Protein AF-A0A7S0INY7-F1 (afdb_monomer_lite)

Radius of gyration: 27.15 Å; chains: 1; bounding box: 63×46×80 Å

InterPro domains:
  IPR000772 Ricin B, lectin domain [PF00652] (99-201)
  IPR013780 Glycosyl hydrolase, all-beta [G3DSA:2.60.40.1180] (212-292)
  IPR035992 Ricin B-like lectins [SSF50370] (96-199)
  IPR041233 Alpha galactosidase, C-terminal domain [PF17801] (211-282)

Structure (mmCIF, N/CA/C/O backbone):
data_AF-A0A7S0INY7-F1
#
_entry.id   AF-A0A7S0INY7-F1
#
loop_
_atom_site.group_PDB
_atom_site.id
_atom_site.type_symbol
_atom_site.label_atom_id
_atom_site.label_alt_id
_atom_site.label_comp_id
_atom_site.label_asym_id
_atom_site.label_entity_id
_atom_site.label_seq_id
_atom_site.pdbx_PDB_ins_code
_atom_site.Cartn_x
_atom_site.Cartn_y
_atom_site.Cartn_z
_atom_site.occupancy
_atom_site.B_iso_or_equiv
_atom_site.auth_seq_id
_atom_site.auth_comp_id
_atom_site.auth_asym_id
_atom_site.auth_atom_id
_atom_site.pdbx_PDB_model_num
ATOM 1 N N . THR A 1 1 ? -13.142 7.109 4.925 1.00 82.94 1 THR A N 1
ATOM 2 C CA . THR A 1 1 ? -13.730 8.255 5.660 1.00 82.94 1 THR A CA 1
ATOM 3 C C . THR A 1 1 ? -14.095 7.923 7.099 1.00 82.94 1 THR A C 1
ATOM 5 O O . THR A 1 1 ? -13.575 8.592 7.980 1.00 82.94 1 THR A O 1
ATOM 8 N N . ARG A 1 2 ? -14.903 6.881 7.374 1.00 93.88 2 ARG A N 1
ATOM 9 C CA . ARG A 1 2 ? -15.289 6.490 8.751 1.00 93.88 2 ARG A CA 1
ATOM 10 C C . ARG A 1 2 ? -14.108 6.224 9.683 1.00 93.88 2 ARG A C 1
ATOM 12 O O . ARG A 1 2 ? -14.061 6.813 10.754 1.00 93.88 2 ARG A O 1
ATOM 19 N N . ALA A 1 3 ? -13.133 5.423 9.245 1.00 93.06 3 ALA A N 1
ATOM 20 C CA . ALA A 1 3 ? -11.914 5.165 10.017 1.00 93.06 3 ALA A CA 1
ATOM 21 C C . ALA A 1 3 ? -11.202 6.466 10.427 1.00 93.06 3 ALA A C 1
ATOM 23 O O . ALA A 1 3 ? -10.893 6.656 11.594 1.00 93.06 3 ALA A O 1
ATOM 24 N N . HIS A 1 4 ? -11.040 7.404 9.488 1.00 92.69 4 HIS A N 1
ATOM 25 C CA . HIS A 1 4 ? -10.389 8.687 9.749 1.00 92.69 4 HIS A CA 1
ATOM 26 C C . HIS A 1 4 ? -11.162 9.543 10.765 1.00 92.69 4 HIS A C 1
ATOM 28 O O . HIS A 1 4 ? -10.568 10.069 11.702 1.00 92.69 4 HIS A O 1
ATOM 34 N N . PHE A 1 5 ? -12.489 9.652 10.622 1.00 94.94 5 PHE A N 1
ATOM 35 C CA . PHE A 1 5 ? -13.306 10.396 11.584 1.00 94.94 5 PHE A CA 1
ATOM 36 C C . PHE A 1 5 ? -13.309 9.740 12.972 1.00 94.94 5 PHE A C 1
ATOM 38 O O . PHE A 1 5 ? -13.195 10.441 13.973 1.00 94.94 5 PHE A O 1
ATOM 45 N N . ALA A 1 6 ? -13.360 8.406 13.048 1.00 96.12 6 ALA A N 1
ATOM 46 C CA . ALA A 1 6 ? -13.212 7.692 14.313 1.00 96.12 6 ALA A CA 1
ATOM 47 C C . ALA A 1 6 ? -11.852 7.948 14.968 1.00 96.12 6 ALA A C 1
ATOM 49 O O . ALA A 1 6 ? -11.804 8.141 16.181 1.00 96.12 6 ALA A O 1
ATOM 50 N N . SER A 1 7 ? -10.766 8.012 14.187 1.00 94.69 7 SER A N 1
ATOM 51 C CA . SER A 1 7 ? -9.447 8.376 14.711 1.00 94.69 7 SER A CA 1
ATOM 52 C C . SER A 1 7 ? -9.487 9.747 15.377 1.00 94.69 7 SER A C 1
ATOM 54 O O . SER A 1 7 ? -9.037 9.878 16.508 1.00 94.69 7 SER A O 1
ATOM 56 N N . PHE A 1 8 ? -10.100 10.753 14.748 1.00 94.19 8 PHE A N 1
ATOM 57 C CA . PHE A 1 8 ? -10.284 12.056 15.391 1.00 94.19 8 PHE A CA 1
ATOM 58 C C . PHE A 1 8 ? -11.165 11.975 16.642 1.00 94.19 8 PHE A C 1
ATOM 60 O O . PHE A 1 8 ? -10.832 12.571 17.663 1.00 94.19 8 PHE A O 1
ATOM 67 N N . ALA A 1 9 ? -12.267 11.224 16.597 1.00 95.69 9 ALA A N 1
ATOM 68 C CA . ALA A 1 9 ? -13.158 11.075 17.745 1.00 95.69 9 ALA A CA 1
ATOM 69 C C . ALA A 1 9 ? -12.455 10.429 18.951 1.00 95.69 9 ALA A C 1
ATOM 71 O O . ALA A 1 9 ? -12.724 10.812 20.093 1.00 95.69 9 ALA A O 1
ATOM 72 N N . ILE A 1 10 ? -11.551 9.473 18.704 1.00 95.62 10 ILE A N 1
ATOM 73 C CA . ILE A 1 10 ? -10.852 8.748 19.765 1.00 95.62 10 ILE A CA 1
ATOM 74 C C . ILE A 1 10 ? -9.603 9.458 20.278 1.00 95.62 10 ILE A C 1
ATOM 76 O O . ILE A 1 10 ? -9.306 9.258 21.445 1.00 95.62 10 ILE A O 1
ATOM 80 N N . VAL A 1 11 ? -8.888 10.246 19.461 1.00 93.44 11 VAL A N 1
ATOM 81 C CA . VAL A 1 11 ? -7.621 10.908 19.863 1.00 93.44 11 VAL A CA 1
ATOM 82 C C . VAL A 1 11 ? -7.768 12.394 20.187 1.00 93.44 11 VAL A C 1
ATOM 84 O O . VAL A 1 11 ? -6.804 13.044 20.590 1.00 93.44 11 VAL A O 1
ATOM 87 N N . SER A 1 12 ? -8.935 12.987 19.939 1.00 84.12 12 SER A N 1
ATOM 88 C CA . SER A 1 12 ? -9.171 14.418 20.137 1.00 84.12 12 SER A CA 1
ATOM 89 C C . SER A 1 12 ? -10.435 14.648 20.951 1.00 84.12 12 SER A C 1
ATOM 91 O O . SER A 1 12 ? -11.458 14.003 20.727 1.00 84.12 12 SER A O 1
ATOM 93 N N . SER A 1 13 ? -10.365 15.600 21.881 1.00 77.56 13 SER A N 1
ATOM 94 C CA . SER A 1 13 ? -11.514 16.088 22.642 1.00 77.56 13 SER A CA 1
ATOM 95 C C . SER A 1 13 ? -11.344 17.542 23.050 1.00 77.56 13 SER A C 1
ATOM 97 O O . SER A 1 13 ? -10.364 17.836 23.737 1.00 77.56 13 SER A O 1
ATOM 99 N N . PRO A 1 14 ? -12.313 18.421 22.733 1.00 84.25 14 PRO A N 1
ATOM 100 C CA . PRO A 1 14 ? -13.446 18.241 21.806 1.00 84.25 14 PRO A CA 1
ATOM 101 C C . PRO A 1 14 ? -13.062 18.529 20.339 1.00 84.25 14 PRO A C 1
ATOM 103 O O . PRO A 1 14 ? -12.190 19.356 20.077 1.00 84.25 14 PRO A O 1
ATOM 106 N N . LEU A 1 15 ? -13.728 17.891 19.364 1.00 84.00 15 LEU A N 1
ATOM 107 C CA . LEU A 1 15 ? -13.707 18.373 17.973 1.00 84.00 15 LEU A CA 1
ATOM 108 C C . LEU A 1 15 ? -14.704 19.520 17.827 1.00 84.00 15 LEU A C 1
ATOM 110 O O . LEU A 1 15 ? -15.840 19.436 18.296 1.00 84.00 15 LEU A O 1
ATOM 114 N N . VAL A 1 16 ? -14.281 20.566 17.123 1.00 83.94 16 VAL A N 1
ATOM 115 C CA . VAL A 1 16 ? -15.130 21.692 16.736 1.00 83.94 16 VAL A CA 1
ATOM 116 C C . VAL A 1 16 ? -15.195 21.714 15.217 1.00 83.94 16 VAL A C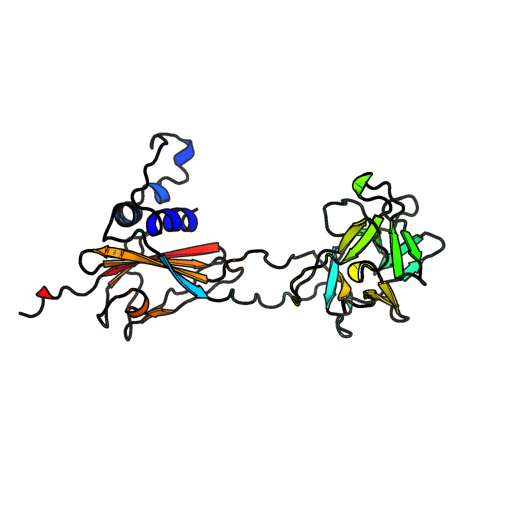 1
ATOM 118 O O . VAL A 1 16 ? -14.169 21.837 14.549 1.00 83.94 16 VAL A O 1
ATOM 121 N N . LEU A 1 17 ? -16.398 21.569 14.664 1.00 82.56 17 LEU A N 1
ATOM 122 C CA . LEU A 1 17 ? -16.609 21.687 13.227 1.00 82.56 17 LEU A CA 1
ATOM 123 C C . LEU A 1 17 ? -16.610 23.175 12.853 1.00 82.56 17 LEU A C 1
ATOM 125 O O . LEU A 1 17 ? -17.452 23.932 13.327 1.00 82.56 17 LEU A O 1
ATOM 129 N N . SER A 1 18 ? -15.667 23.596 12.011 1.00 85.50 18 SER A N 1
ATOM 130 C CA . SER A 1 18 ? -15.570 24.979 11.518 1.00 85.50 18 SER A CA 1
ATOM 131 C C . SER A 1 18 ? -16.406 25.248 10.261 1.00 85.50 18 SER A C 1
ATOM 133 O O . SER A 1 18 ? -16.466 26.384 9.798 1.00 85.50 18 SER A O 1
ATOM 135 N N . ILE A 1 19 ? -17.046 24.216 9.705 1.00 85.81 19 ILE A N 1
ATOM 136 C CA . ILE A 1 19 ? -17.882 24.282 8.502 1.00 85.81 19 ILE A CA 1
ATOM 137 C C . ILE A 1 19 ? -19.351 24.205 8.922 1.00 85.81 19 ILE A C 1
ATOM 139 O O . ILE A 1 19 ? -19.709 23.450 9.827 1.00 85.81 19 ILE A O 1
ATOM 143 N N . HIS A 1 20 ? -20.209 24.988 8.271 1.00 87.50 20 HIS A N 1
ATOM 144 C CA . HIS A 1 20 ? -21.635 24.990 8.571 1.00 87.50 20 HIS A CA 1
ATOM 145 C C . HIS A 1 20 ? -22.279 23.649 8.149 1.00 87.50 20 HIS A C 1
ATOM 147 O O . HIS A 1 20 ? -22.116 23.251 6.998 1.00 87.50 20 HIS A O 1
ATOM 153 N N . PRO A 1 21 ? -23.050 22.952 9.010 1.00 83.56 21 PRO A N 1
ATOM 154 C CA . PRO A 1 21 ? -23.626 21.639 8.684 1.00 83.56 21 PRO 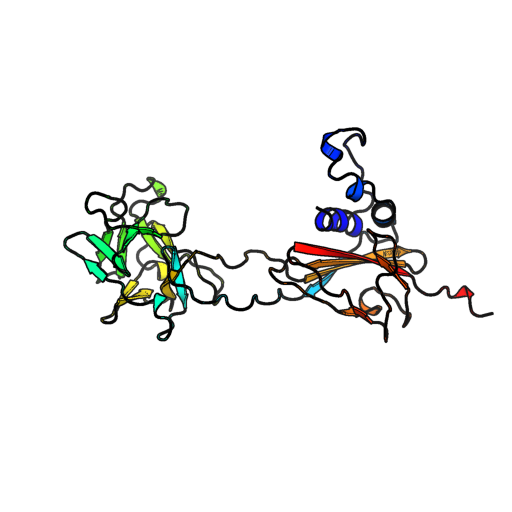A CA 1
ATOM 155 C C . PRO A 1 21 ? -24.585 21.612 7.485 1.00 83.56 21 PRO A C 1
ATOM 157 O O . PRO A 1 21 ? -24.869 20.540 6.962 1.00 83.56 21 PRO A O 1
ATOM 160 N N . SER A 1 22 ? -25.107 22.771 7.071 1.00 88.31 22 SER A N 1
ATOM 161 C CA . SER A 1 22 ? -25.971 22.896 5.888 1.00 88.31 22 SER A CA 1
ATOM 162 C C . SER A 1 22 ? -25.204 23.053 4.572 1.00 88.31 22 SER A C 1
ATOM 164 O O . SER A 1 22 ? -25.836 23.279 3.545 1.00 88.31 22 SER A O 1
ATOM 166 N N . ASP A 1 23 ? -23.872 23.029 4.599 1.00 93.19 23 ASP A N 1
ATOM 167 C CA . ASP A 1 23 ? -23.067 23.070 3.383 1.00 93.19 23 ASP A CA 1
ATOM 168 C C . ASP A 1 23 ? -23.270 21.769 2.589 1.00 93.19 23 ASP A C 1
ATOM 170 O O . ASP A 1 23 ? -23.088 20.665 3.112 1.00 93.19 23 ASP A O 1
ATOM 174 N N . GLU A 1 24 ? -23.656 21.894 1.319 1.00 94.19 24 GLU A N 1
ATOM 175 C CA . GLU A 1 24 ? -23.930 20.760 0.434 1.00 94.19 24 GLU A CA 1
ATOM 176 C C . GLU A 1 24 ? -22.703 19.855 0.254 1.00 94.19 24 GLU A C 1
ATOM 178 O O . GLU A 1 24 ? -22.857 18.648 0.041 1.00 94.19 24 GLU A O 1
ATOM 183 N N . ILE A 1 25 ? -21.485 20.388 0.429 1.00 92.88 25 ILE A N 1
ATOM 184 C CA . ILE A 1 25 ? -20.248 19.599 0.364 1.00 92.88 25 ILE A CA 1
ATOM 185 C C . ILE A 1 25 ? -20.177 18.523 1.457 1.00 92.88 25 ILE A C 1
ATOM 187 O O . ILE A 1 25 ? -19.478 17.520 1.297 1.00 92.88 25 ILE A O 1
ATOM 191 N N . LEU A 1 26 ? -20.904 18.706 2.565 1.00 92.31 26 LEU A N 1
ATOM 192 C CA . LEU A 1 26 ? -20.943 17.755 3.673 1.00 92.31 26 LEU A CA 1
ATOM 193 C C . LEU A 1 26 ? -21.969 16.646 3.457 1.00 92.31 26 LEU A C 1
ATOM 195 O O . LEU A 1 26 ? -21.852 15.605 4.105 1.00 92.31 26 LEU A O 1
ATOM 199 N N . ALA A 1 27 ? -22.942 16.821 2.556 1.00 93.62 27 ALA A N 1
ATOM 200 C CA . ALA A 1 27 ? -24.036 15.869 2.361 1.00 93.62 27 ALA A CA 1
ATOM 201 C C . ALA A 1 27 ? -23.568 14.404 2.207 1.00 93.62 27 ALA A C 1
ATOM 203 O O . ALA A 1 27 ? -24.155 13.539 2.861 1.00 93.62 27 ALA A O 1
ATOM 204 N N . PRO A 1 28 ? -22.478 14.091 1.470 1.00 94.94 28 PRO A N 1
ATOM 205 C CA . PRO A 1 28 ? -21.990 12.716 1.337 1.00 94.94 28 PRO A CA 1
ATOM 206 C C . PRO A 1 28 ? -21.393 12.101 2.614 1.00 94.94 28 PRO A C 1
ATOM 208 O O . PRO A 1 28 ? -21.147 10.898 2.638 1.00 94.94 28 PRO A O 1
ATOM 211 N N . ILE A 1 29 ? -21.097 12.903 3.643 1.00 94.38 29 ILE A N 1
ATOM 212 C CA . ILE A 1 29 ? -20.403 12.466 4.869 1.00 94.38 29 ILE A CA 1
ATOM 213 C C . ILE A 1 29 ? -21.155 12.803 6.164 1.00 94.38 29 ILE A C 1
ATOM 215 O O . ILE A 1 29 ? -20.661 12.481 7.248 1.00 94.38 29 ILE A O 1
ATOM 219 N N . LEU A 1 30 ? -22.329 13.441 6.081 1.00 92.38 30 LEU A N 1
ATOM 220 C CA . LEU A 1 30 ? -23.133 13.833 7.246 1.00 92.38 30 LEU A CA 1
ATOM 221 C C . LEU A 1 30 ? -23.540 12.636 8.117 1.00 92.38 30 LEU A C 1
ATOM 223 O O . LEU A 1 30 ? -23.609 12.779 9.335 1.00 92.38 30 LEU A O 1
ATOM 227 N N . ASP A 1 31 ? -23.742 11.454 7.529 1.00 94.50 31 ASP A N 1
ATOM 228 C CA . ASP A 1 31 ? -24.020 10.213 8.271 1.00 94.50 31 ASP A CA 1
ATOM 229 C C . ASP A 1 31 ? -22.875 9.830 9.228 1.00 94.50 31 ASP A C 1
ATOM 231 O O . ASP A 1 31 ? -23.094 9.226 10.277 1.00 94.50 31 ASP A O 1
ATOM 235 N N . THR A 1 32 ? -21.651 10.204 8.861 1.00 94.81 32 THR A N 1
ATOM 236 C CA . THR A 1 32 ? -20.416 9.885 9.565 1.00 94.81 32 THR A CA 1
ATOM 237 C C . THR A 1 32 ? -20.092 10.976 10.579 1.00 94.81 32 THR A C 1
ATOM 239 O O . THR A 1 32 ? -19.939 10.675 11.761 1.00 94.81 32 THR A O 1
ATOM 242 N N . ILE A 1 33 ? -20.029 12.243 10.147 1.00 93.69 33 ILE A N 1
ATOM 243 C CA . ILE A 1 33 ? -19.646 13.362 11.028 1.00 93.69 33 ILE A CA 1
ATOM 244 C C . ILE A 1 33 ? -20.778 13.806 11.964 1.00 93.69 33 ILE A C 1
ATOM 246 O O . ILE A 1 33 ? -20.516 14.384 13.014 1.00 93.69 33 ILE A O 1
ATOM 250 N N . GLY A 1 34 ? -22.031 13.516 11.605 1.00 93.94 34 GLY A N 1
ATOM 251 C CA . GLY A 1 34 ? -23.221 13.757 12.422 1.00 93.94 34 GLY A CA 1
ATOM 252 C C . GLY A 1 34 ? -23.642 12.557 13.275 1.00 93.94 34 GLY A C 1
ATOM 253 O O . GLY A 1 34 ? -24.684 12.613 13.932 1.00 93.94 34 GLY A O 1
ATOM 254 N N . ASN A 1 35 ? -22.874 11.459 13.275 1.00 96.25 35 ASN A N 1
ATOM 255 C CA . ASN A 1 35 ? -23.202 10.284 14.075 1.00 96.25 35 ASN A CA 1
ATOM 256 C C . ASN A 1 35 ? -23.149 10.627 15.574 1.00 96.25 35 ASN A C 1
ATOM 258 O O . ASN A 1 35 ? -22.084 10.905 16.126 1.00 96.25 35 ASN A O 1
ATOM 262 N N . LYS A 1 36 ? -24.307 10.569 16.244 1.00 96.94 36 LYS A N 1
ATOM 263 C CA . LYS A 1 36 ? -24.450 10.974 17.652 1.00 96.94 36 LYS A CA 1
ATOM 264 C C . LYS A 1 36 ? -23.499 10.234 18.590 1.00 96.94 36 LYS A C 1
ATOM 266 O O . LYS A 1 36 ? -22.897 10.866 19.444 1.00 96.94 36 LYS A O 1
ATOM 271 N N . ARG A 1 37 ? -23.307 8.925 18.406 1.00 97.56 37 ARG A N 1
ATOM 272 C CA . ARG A 1 37 ? -22.436 8.115 19.271 1.00 97.56 37 ARG A CA 1
ATOM 273 C C . ARG A 1 37 ? -20.960 8.432 19.046 1.00 97.56 37 ARG A C 1
ATOM 275 O O . ARG A 1 37 ? -20.201 8.517 20.005 1.00 97.56 37 ARG A O 1
ATOM 282 N N . ALA A 1 38 ? -20.547 8.653 17.798 1.00 96.88 38 ALA A N 1
ATOM 283 C CA . ALA A 1 38 ? -19.182 9.088 17.507 1.00 96.88 38 ALA A CA 1
ATOM 284 C C . ALA A 1 38 ? -18.901 10.469 18.123 1.00 96.88 38 ALA A C 1
ATOM 286 O O . ALA A 1 38 ? -17.837 10.683 18.706 1.00 96.88 38 ALA A O 1
ATOM 287 N N . LEU A 1 39 ? -19.878 11.381 18.057 1.00 95.75 39 LEU A N 1
ATOM 288 C CA . LEU A 1 39 ? -19.808 12.682 18.719 1.00 95.75 39 LEU A CA 1
ATOM 289 C C . LEU A 1 39 ? -19.783 12.548 20.248 1.00 95.75 39 LEU A C 1
ATOM 291 O O . LEU A 1 39 ? -18.978 13.214 20.883 1.00 95.75 39 LEU A O 1
ATOM 295 N N . GLU A 1 40 ? -20.573 11.659 20.853 1.00 96.19 40 GLU A N 1
ATOM 296 C CA . GLU A 1 40 ? -20.508 11.372 22.296 1.00 96.19 40 GLU A CA 1
ATOM 297 C C . GLU A 1 40 ? -19.114 10.901 22.719 1.00 96.19 40 GLU A C 1
ATOM 299 O O . GLU A 1 40 ? -18.562 11.421 23.689 1.00 96.19 40 GLU A O 1
ATOM 304 N N . VAL A 1 41 ? -18.509 9.970 21.969 1.00 96.88 41 VAL A N 1
ATOM 305 C CA . VAL A 1 41 ? -17.126 9.541 22.221 1.00 96.88 41 VAL A CA 1
ATOM 306 C C . VAL A 1 41 ? -16.178 10.728 22.121 1.00 96.88 41 VAL A C 1
ATOM 308 O O . VAL A 1 41 ? -15.330 10.899 22.991 1.00 96.88 41 VAL A O 1
ATOM 311 N N . ASN A 1 42 ? -16.322 11.569 21.099 1.00 95.75 42 ASN A N 1
ATOM 312 C CA . ASN A 1 42 ? -15.474 12.737 20.911 1.00 95.75 42 ASN A CA 1
ATOM 313 C C . ASN A 1 42 ? -15.612 13.788 22.028 1.00 95.75 42 ASN A C 1
ATOM 315 O O . ASN A 1 42 ? -14.607 14.353 22.459 1.00 95.75 42 ASN A O 1
ATOM 319 N N . GLN A 1 43 ? -16.8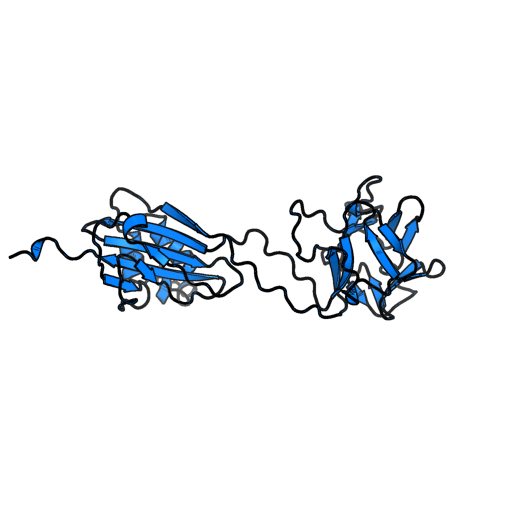27 14.052 22.502 1.00 94.88 43 GLN A N 1
ATOM 320 C CA . GLN A 1 43 ? -17.096 15.062 23.530 1.00 94.88 43 GLN A CA 1
ATOM 321 C C . GLN A 1 43 ? -16.799 14.555 24.948 1.00 94.88 43 GLN A C 1
ATOM 323 O O . GLN A 1 43 ? -16.599 15.358 25.858 1.00 94.88 43 GLN A O 1
ATOM 328 N N . ALA A 1 44 ? -16.732 13.238 25.154 1.00 94.56 44 ALA A N 1
ATOM 329 C CA . ALA A 1 44 ? -16.373 12.665 26.443 1.00 94.56 44 ALA A CA 1
ATOM 330 C C . ALA A 1 44 ? -14.908 12.965 26.802 1.00 94.56 44 ALA A C 1
ATOM 332 O O . ALA A 1 44 ? -13.987 12.656 26.041 1.00 94.56 44 ALA A O 1
ATOM 333 N N . TRP A 1 45 ? -14.697 13.514 28.001 1.00 91.94 45 TRP A N 1
ATOM 334 C CA . TRP A 1 45 ? -13.383 13.693 28.612 1.00 91.94 45 TRP A CA 1
ATOM 335 C C . TRP A 1 45 ? -13.360 13.055 29.998 1.00 91.94 45 TRP A C 1
ATOM 337 O O . TRP A 1 45 ? -14.040 13.513 30.914 1.00 91.94 45 TRP A O 1
ATOM 347 N N . ALA A 1 46 ? -12.539 12.021 30.161 1.00 93.25 46 ALA A N 1
ATOM 348 C CA . ALA A 1 46 ? -12.314 11.351 31.441 1.00 93.25 46 ALA A CA 1
ATOM 349 C C . ALA A 1 46 ? -10.838 11.450 31.863 1.00 93.25 46 ALA A C 1
ATOM 351 O O . ALA A 1 46 ? -10.227 10.470 32.275 1.00 93.25 46 ALA A O 1
ATOM 352 N N . GLY A 1 47 ? -10.240 12.635 31.690 1.00 91.00 47 GLY A N 1
ATOM 353 C CA . GLY A 1 47 ? -8.843 12.901 32.051 1.00 91.00 47 GLY A CA 1
ATOM 354 C C . GLY A 1 47 ? -7.805 12.486 31.002 1.00 91.00 47 GLY A C 1
ATOM 355 O O . GLY A 1 47 ? -6.626 12.763 31.198 1.00 91.00 47 GLY A O 1
ATOM 356 N N . HIS A 1 48 ? -8.218 11.862 29.892 1.00 89.12 48 HIS A N 1
ATOM 357 C CA . HIS A 1 48 ? -7.317 11.420 28.825 1.00 89.12 48 HIS A CA 1
ATOM 358 C C . HIS A 1 48 ? -7.961 11.575 27.431 1.00 89.12 48 HIS A C 1
ATOM 360 O O . HIS A 1 48 ? -9.106 11.153 27.251 1.00 89.12 48 HIS A O 1
ATOM 366 N N . PRO A 1 49 ? -7.235 12.079 26.411 1.00 89.06 49 PRO A N 1
ATOM 367 C CA . PRO A 1 49 ? -7.735 12.236 25.037 1.00 89.06 49 PRO A CA 1
ATOM 368 C C . PRO A 1 49 ? -7.809 10.925 24.237 1.00 89.06 49 PRO A C 1
ATOM 370 O O . PRO A 1 49 ? -7.946 10.986 23.029 1.00 89.06 49 PRO A O 1
ATOM 373 N N . GLY A 1 50 ? -7.683 9.761 24.880 1.00 95.19 50 GLY A N 1
ATOM 374 C CA . GLY A 1 50 ? -7.356 8.479 24.239 1.00 95.19 50 GLY A CA 1
ATOM 375 C C . GLY A 1 50 ? -5.879 8.295 23.851 1.00 95.19 50 GLY A C 1
ATOM 376 O O . GLY A 1 50 ? -5.117 9.257 23.778 1.00 95.19 50 GLY A O 1
ATOM 377 N N . SER A 1 51 ? -5.449 7.046 23.673 1.00 95.69 51 SER A N 1
ATOM 378 C CA . SER A 1 51 ? -4.072 6.665 23.323 1.00 95.69 51 SER A CA 1
ATOM 379 C C . SER A 1 51 ? -4.024 5.398 22.474 1.00 95.69 51 SER A C 1
ATOM 381 O O . SER A 1 51 ? -4.976 4.617 22.415 1.00 95.69 51 SER A O 1
ATOM 383 N N . LEU A 1 52 ? -2.884 5.197 21.811 1.00 96.56 52 LEU A N 1
ATOM 384 C CA . LEU A 1 52 ? -2.546 3.935 21.170 1.00 96.56 52 LEU A CA 1
ATOM 385 C C . LEU A 1 52 ? -2.283 2.888 22.259 1.00 96.56 52 LEU A C 1
ATOM 387 O O . LEU A 1 52 ? -1.374 3.053 23.070 1.00 96.56 52 LEU A O 1
ATOM 391 N N . VAL A 1 53 ? -3.066 1.814 22.254 1.00 96.88 53 VAL A N 1
ATOM 392 C CA . VAL A 1 53 ? -2.917 0.674 23.168 1.00 96.88 53 VAL A CA 1
ATOM 393 C C . VAL A 1 53 ? -1.859 -0.283 22.639 1.00 96.88 53 VAL A C 1
ATOM 395 O O . VAL A 1 53 ? -0.950 -0.677 23.366 1.00 96.88 53 VAL A O 1
ATOM 398 N N . ARG A 1 54 ? -1.964 -0.657 21.358 1.00 95.56 54 ARG A N 1
ATOM 399 C CA . ARG A 1 54 ? -0.996 -1.540 20.700 1.00 95.56 54 ARG A CA 1
ATOM 400 C C . ARG A 1 54 ? -1.006 -1.396 19.185 1.00 95.56 54 ARG A C 1
ATOM 402 O O . ARG A 1 54 ? -2.029 -1.078 18.580 1.00 95.56 54 ARG A O 1
ATOM 409 N N . THR A 1 55 ? 0.131 -1.739 18.591 1.00 92.81 55 THR A N 1
ATOM 410 C CA . THR A 1 55 ? 0.282 -1.958 17.152 1.00 92.81 55 THR A CA 1
ATOM 411 C C . THR A 1 55 ? 0.597 -3.427 16.929 1.00 92.81 55 THR A C 1
ATOM 413 O O . THR A 1 55 ? 1.582 -3.942 17.455 1.00 92.81 55 THR A O 1
ATOM 416 N N . LEU A 1 56 ? -0.233 -4.105 16.149 1.00 86.31 56 LEU A N 1
ATOM 417 C CA . LEU A 1 56 ? 0.094 -5.403 15.588 1.00 86.31 56 LEU A CA 1
ATOM 418 C C . LEU A 1 56 ? 0.944 -5.202 14.333 1.00 86.31 56 LEU A C 1
ATOM 420 O O . LEU A 1 56 ? 0.671 -4.273 13.563 1.00 86.31 56 LEU A O 1
ATOM 424 N N . PRO A 1 57 ? 1.940 -6.071 14.088 1.00 79.25 57 PRO A N 1
ATOM 425 C CA . PRO A 1 57 ? 2.627 -6.068 12.810 1.00 79.25 57 PRO A CA 1
ATOM 426 C C . PRO A 1 57 ? 1.588 -6.219 11.687 1.00 79.25 57 PRO A C 1
ATOM 428 O O . PRO A 1 57 ? 0.600 -6.943 11.865 1.00 79.25 57 PRO A O 1
ATOM 431 N N . PRO A 1 58 ? 1.754 -5.521 10.551 1.00 73.25 58 PRO A N 1
ATOM 432 C CA . PRO A 1 58 ? 0.897 -5.757 9.401 1.00 73.25 58 PRO A CA 1
ATOM 433 C C . PRO A 1 58 ? 0.945 -7.248 9.069 1.00 73.25 58 PRO A C 1
ATOM 435 O O . PRO A 1 58 ? 2.026 -7.836 9.012 1.00 73.25 58 PRO A O 1
ATOM 438 N N . ALA A 1 59 ? -0.221 -7.866 8.878 1.00 69.31 59 ALA A N 1
ATOM 439 C CA . ALA A 1 59 ? -0.257 -9.213 8.334 1.00 69.31 59 ALA A CA 1
ATOM 440 C C . ALA A 1 59 ? 0.461 -9.169 6.984 1.00 69.31 59 ALA A C 1
ATOM 442 O O . ALA A 1 59 ? 0.068 -8.388 6.112 1.00 69.31 59 ALA A O 1
ATOM 443 N N . THR A 1 60 ? 1.527 -9.957 6.831 1.00 68.38 60 THR A N 1
ATOM 444 C CA . THR A 1 60 ? 2.227 -10.069 5.554 1.00 68.38 60 THR A CA 1
ATOM 445 C C . THR A 1 60 ? 1.197 -10.502 4.513 1.00 68.38 60 THR A C 1
ATOM 447 O O . THR A 1 60 ? 0.591 -11.565 4.687 1.00 68.38 60 THR A O 1
ATOM 450 N N . PRO A 1 61 ? 0.938 -9.700 3.462 1.00 67.44 61 PRO A N 1
ATOM 451 C CA . PRO A 1 61 ? 0.097 -10.135 2.357 1.00 67.44 61 PRO A CA 1
ATOM 452 C C . PRO A 1 61 ? 0.573 -11.510 1.864 1.00 67.44 61 PRO A C 1
ATOM 454 O O . PRO A 1 61 ? 1.790 -11.714 1.804 1.00 67.44 61 PRO A O 1
ATOM 457 N N . PRO A 1 62 ? -0.319 -12.459 1.511 1.00 72.44 62 PRO A N 1
ATOM 458 C CA . PRO A 1 62 ? 0.130 -13.659 0.832 1.00 72.44 62 PRO A CA 1
ATOM 459 C C . PRO A 1 62 ? 0.907 -13.214 -0.405 1.00 72.44 62 PRO A C 1
ATOM 461 O O . PRO A 1 62 ? 0.501 -12.269 -1.094 1.00 72.44 62 PRO A O 1
ATOM 464 N N . ALA A 1 63 ? 2.042 -13.868 -0.651 1.00 77.44 63 ALA A N 1
ATOM 465 C CA . ALA A 1 63 ? 2.833 -13.597 -1.838 1.00 77.44 63 ALA A CA 1
ATOM 466 C C . ALA A 1 63 ? 1.912 -13.701 -3.059 1.00 77.44 63 ALA A C 1
ATOM 468 O O . ALA A 1 63 ? 1.187 -14.689 -3.222 1.00 77.44 63 ALA A O 1
ATOM 469 N N . ARG A 1 64 ? 1.875 -12.650 -3.882 1.00 81.94 64 ARG A N 1
ATOM 470 C CA . ARG A 1 64 ? 1.070 -12.692 -5.103 1.00 81.94 64 ARG A CA 1
ATOM 471 C C . ARG A 1 64 ? 1.631 -13.768 -6.031 1.00 81.94 64 ARG A C 1
ATOM 473 O O . ARG A 1 64 ? 2.846 -13.980 -6.039 1.00 81.94 64 ARG A O 1
ATOM 480 N N . PRO A 1 65 ? 0.778 -14.414 -6.843 1.00 90.00 65 PRO A N 1
ATOM 481 C CA . PRO A 1 65 ? 1.258 -15.265 -7.913 1.00 90.00 65 PRO A CA 1
ATOM 482 C C . PRO A 1 65 ? 2.233 -14.497 -8.804 1.00 90.00 65 PRO A C 1
ATOM 484 O O . PRO A 1 65 ? 1.975 -13.361 -9.201 1.00 90.00 65 PRO A O 1
ATOM 487 N N . VAL A 1 66 ? 3.346 -15.143 -9.123 1.00 93.69 66 VAL A N 1
ATOM 488 C CA . VAL A 1 66 ? 4.309 -14.665 -10.107 1.00 93.69 66 VAL A CA 1
ATOM 489 C C . VAL A 1 66 ? 3.670 -14.757 -11.493 1.00 93.69 66 VAL A C 1
ATOM 491 O O . VAL A 1 66 ? 3.489 -15.851 -12.025 1.00 93.69 66 VAL A O 1
ATOM 494 N N . VAL A 1 67 ? 3.324 -13.611 -12.083 1.00 95.94 67 VAL A N 1
ATOM 495 C CA . VAL A 1 67 ? 2.768 -13.534 -13.442 1.00 95.94 67 VAL A CA 1
ATOM 496 C C . VAL A 1 67 ? 3.758 -12.798 -14.350 1.00 95.94 67 VAL A C 1
ATOM 498 O O . VAL A 1 67 ? 4.135 -11.669 -14.033 1.00 95.94 67 VAL A O 1
ATOM 501 N N . PRO A 1 68 ? 4.216 -13.402 -15.465 1.00 97.00 68 PRO A N 1
ATOM 502 C CA . PRO A 1 68 ? 5.069 -12.716 -16.431 1.00 97.00 68 PRO A CA 1
ATOM 503 C C . PRO A 1 68 ? 4.355 -11.530 -17.092 1.00 97.00 68 PRO A C 1
ATOM 505 O O . PRO A 1 68 ? 3.178 -11.621 -17.432 1.00 97.00 68 PRO A O 1
ATOM 508 N N . GLY A 1 69 ? 5.087 -10.452 -17.370 1.00 96.50 69 GLY A N 1
ATOM 509 C CA . GLY A 1 69 ? 4.548 -9.312 -18.112 1.00 96.50 69 GLY A CA 1
ATOM 510 C C . GLY A 1 69 ? 5.577 -8.218 -18.411 1.00 96.50 69 GLY A C 1
ATOM 511 O O . GLY A 1 69 ? 6.782 -8.494 -18.366 1.00 96.50 69 GLY A O 1
ATOM 512 N N . PRO A 1 70 ? 5.115 -7.006 -18.776 1.00 96.81 70 PRO A N 1
ATOM 513 C CA . PRO A 1 70 ? 5.986 -5.943 -19.260 1.00 96.81 70 PRO A CA 1
ATOM 514 C C . PRO A 1 70 ? 6.671 -5.125 -18.158 1.00 96.81 70 PRO A C 1
ATOM 516 O O . PRO A 1 70 ? 7.683 -4.495 -18.444 1.00 96.81 70 PRO A O 1
ATOM 519 N N . ALA A 1 71 ? 6.172 -5.118 -16.924 1.00 96.31 71 ALA A N 1
ATOM 520 C CA . ALA A 1 71 ? 6.755 -4.318 -15.853 1.00 96.31 71 ALA A CA 1
ATOM 521 C C . ALA A 1 71 ? 8.096 -4.892 -15.402 1.00 96.31 71 ALA A C 1
ATOM 523 O O . ALA A 1 71 ? 8.197 -6.077 -15.085 1.00 96.31 71 ALA A O 1
ATOM 524 N N . VAL A 1 72 ? 9.123 -4.049 -15.348 1.00 97.06 72 VAL A N 1
ATOM 525 C CA . VAL A 1 72 ? 10.465 -4.457 -14.939 1.00 97.06 72 VAL A CA 1
ATOM 526 C C . VAL A 1 72 ? 10.688 -4.073 -13.487 1.00 97.06 72 VAL A C 1
ATOM 528 O O . VAL A 1 72 ? 10.560 -2.912 -13.100 1.00 97.06 72 VAL A O 1
ATOM 531 N N . VAL A 1 73 ? 11.011 -5.074 -12.676 1.00 96.19 73 VAL A N 1
ATOM 532 C CA . VAL A 1 73 ? 11.176 -4.937 -11.226 1.00 96.19 73 VAL A CA 1
ATOM 533 C C . VAL A 1 73 ? 12.445 -5.647 -10.770 1.00 96.19 73 VAL A C 1
ATOM 535 O O . VAL A 1 73 ? 12.903 -6.579 -11.432 1.00 96.19 73 VAL A O 1
ATOM 538 N N . GLY A 1 74 ? 13.003 -5.221 -9.641 1.00 94.94 74 GLY A N 1
ATOM 539 C CA . GLY A 1 74 ? 14.049 -5.951 -8.938 1.00 94.94 74 GLY A CA 1
ATOM 540 C C . GLY A 1 74 ? 13.397 -6.879 -7.925 1.00 94.94 74 GLY A C 1
ATOM 541 O O . GLY A 1 74 ? 12.449 -6.486 -7.249 1.00 94.94 74 GLY A O 1
ATOM 542 N N . VAL A 1 75 ? 13.849 -8.121 -7.860 1.00 93.88 75 VAL A N 1
ATOM 543 C CA . VAL A 1 75 ? 13.406 -9.111 -6.870 1.00 93.88 75 VAL A CA 1
ATOM 544 C C . VAL A 1 75 ? 14.607 -9.895 -6.369 1.00 93.88 75 VAL A C 1
ATOM 546 O O . VAL A 1 75 ? 15.647 -9.914 -7.024 1.00 93.88 75 VAL A O 1
ATOM 549 N N . GLU A 1 76 ? 14.471 -10.578 -5.235 1.00 93.69 76 GLU A N 1
ATOM 550 C CA . GLU A 1 76 ? 15.481 -11.546 -4.809 1.00 93.69 76 GLU A CA 1
ATOM 551 C C . GLU A 1 76 ? 15.700 -12.602 -5.904 1.00 93.69 76 GLU A C 1
ATOM 553 O O . GLU A 1 76 ? 14.748 -13.096 -6.521 1.00 93.69 76 GLU A O 1
ATOM 558 N N . CYS A 1 77 ? 16.967 -12.905 -6.185 1.00 94.19 77 CYS A N 1
ATOM 559 C CA . CYS A 1 77 ? 17.316 -13.876 -7.209 1.00 94.19 77 CYS A CA 1
ATOM 560 C C . CYS A 1 77 ? 16.809 -15.279 -6.839 1.00 94.19 77 CYS A C 1
ATOM 562 O O . CYS A 1 77 ? 17.238 -15.857 -5.843 1.00 94.19 77 CYS A O 1
ATOM 564 N N . ASP A 1 78 ? 15.956 -15.848 -7.689 1.00 94.19 78 ASP A N 1
ATOM 565 C CA . ASP A 1 78 ? 15.381 -17.184 -7.538 1.00 94.19 78 ASP A CA 1
ATOM 566 C C . ASP A 1 78 ? 15.501 -17.938 -8.865 1.00 94.19 78 ASP A C 1
ATOM 568 O O . ASP A 1 78 ? 14.862 -17.606 -9.861 1.00 94.19 78 ASP A O 1
ATOM 572 N N . SER A 1 79 ? 16.316 -18.995 -8.872 1.00 92.31 79 SER A N 1
ATOM 573 C CA . SER A 1 79 ? 16.547 -19.824 -10.063 1.00 92.31 79 SER A CA 1
ATOM 574 C C . SER A 1 79 ? 15.295 -20.537 -10.592 1.00 92.31 79 SER A C 1
ATOM 576 O O . SER A 1 79 ? 15.286 -20.976 -11.742 1.00 92.31 79 SER A O 1
ATOM 578 N N . THR A 1 80 ? 14.248 -20.671 -9.775 1.00 94.94 80 THR A N 1
ATOM 579 C CA . THR A 1 80 ? 12.969 -21.271 -10.181 1.00 94.94 80 THR A CA 1
ATOM 580 C C . THR A 1 80 ? 12.019 -20.253 -10.815 1.00 94.94 80 THR A C 1
ATOM 582 O O . THR A 1 80 ? 11.077 -20.624 -11.522 1.00 94.94 80 THR A O 1
ATOM 585 N N . ASP A 1 81 ? 12.292 -18.960 -10.640 1.00 95.75 81 ASP A N 1
ATOM 586 C CA . ASP A 1 81 ? 11.492 -17.879 -11.187 1.00 95.75 81 ASP A CA 1
ATOM 587 C C . ASP A 1 81 ? 11.885 -17.577 -12.637 1.00 95.75 81 ASP A C 1
ATOM 589 O O . ASP A 1 81 ? 12.735 -16.741 -12.952 1.00 95.75 81 ASP A O 1
ATOM 593 N N . THR A 1 82 ? 11.183 -18.230 -13.559 1.00 96.88 82 THR A N 1
ATOM 594 C CA . THR A 1 82 ? 11.370 -18.034 -15.006 1.00 96.88 82 THR A CA 1
ATOM 595 C C . THR A 1 82 ? 11.161 -16.588 -15.474 1.00 96.88 82 THR A C 1
ATOM 597 O O . THR A 1 82 ? 11.577 -16.235 -16.583 1.00 96.88 82 THR A O 1
ATOM 600 N N . THR A 1 83 ? 10.561 -15.709 -14.659 1.00 97.38 83 THR A N 1
ATOM 601 C CA . THR A 1 83 ? 10.437 -14.296 -15.030 1.00 97.38 83 THR A CA 1
ATOM 602 C C . THR A 1 83 ? 11.746 -13.513 -14.927 1.00 97.38 83 THR A C 1
ATOM 604 O O . THR A 1 83 ? 11.845 -12.445 -15.535 1.00 97.38 83 THR A O 1
ATOM 607 N N . GLN A 1 84 ? 12.746 -14.055 -14.228 1.00 97.38 84 GLN A N 1
ATOM 608 C CA . GLN A 1 84 ? 14.079 -13.466 -14.056 1.00 97.38 84 GLN A CA 1
ATOM 609 C C . GLN A 1 84 ? 15.033 -13.797 -15.216 1.00 97.38 84 GLN A C 1
ATOM 611 O O . GLN A 1 84 ? 16.107 -13.212 -15.330 1.00 97.38 84 GLN A O 1
ATOM 616 N N . LEU A 1 85 ? 14.638 -14.725 -16.092 1.00 97.31 85 LEU A N 1
ATOM 617 C CA . LEU A 1 85 ? 15.467 -15.254 -17.174 1.00 97.31 85 LEU A CA 1
ATOM 618 C C . LEU A 1 85 ? 15.147 -14.612 -18.532 1.00 97.31 85 LEU A C 1
ATOM 620 O O . LEU A 1 85 ? 14.119 -13.950 -18.726 1.00 97.31 85 LEU A O 1
ATOM 624 N N . GLY A 1 86 ? 16.018 -14.882 -19.508 1.00 96.69 86 GLY A N 1
ATOM 625 C CA . GLY A 1 86 ? 15.830 -14.509 -20.910 1.00 96.69 86 GLY A CA 1
ATOM 626 C C . GLY A 1 86 ? 16.242 -13.079 -21.264 1.00 96.69 86 GLY A C 1
ATOM 627 O O . GLY A 1 86 ? 15.908 -12.623 -22.363 1.00 96.69 86 GLY A O 1
ATOM 628 N N . TRP A 1 87 ? 16.958 -12.386 -20.376 1.00 98.19 87 TRP A N 1
ATOM 629 C CA . TRP A 1 87 ? 17.572 -11.095 -20.663 1.00 98.19 87 TRP A CA 1
ATOM 630 C C . TRP A 1 87 ? 18.720 -11.240 -21.659 1.00 98.19 87 TRP A C 1
ATOM 632 O O . TRP A 1 87 ? 19.529 -12.163 -21.567 1.00 98.19 87 TRP A O 1
ATOM 642 N N . LYS A 1 88 ? 18.788 -10.325 -22.627 1.00 97.81 88 LYS A N 1
ATOM 643 C CA . LYS A 1 88 ? 19.862 -10.258 -23.627 1.00 97.81 88 LYS A CA 1
ATOM 644 C C . LYS A 1 88 ? 20.193 -8.810 -23.938 1.00 97.81 88 LYS A C 1
ATOM 646 O O . LYS A 1 88 ? 19.284 -8.021 -24.172 1.00 97.81 88 LYS A O 1
ATOM 651 N N . TYR A 1 89 ? 21.476 -8.481 -23.993 1.00 97.94 89 TYR A N 1
ATOM 652 C CA . TYR A 1 89 ? 21.949 -7.203 -24.515 1.00 97.94 89 TYR A CA 1
ATOM 653 C C . TYR A 1 89 ? 22.476 -7.393 -25.939 1.00 97.94 89 TYR A C 1
ATOM 655 O O . TYR A 1 89 ? 23.310 -8.264 -26.183 1.00 97.94 89 TYR A O 1
ATOM 663 N N . ASP A 1 90 ? 21.976 -6.593 -26.876 1.00 97.62 90 ASP A N 1
ATOM 664 C CA . ASP A 1 90 ? 22.465 -6.536 -28.251 1.00 97.62 90 ASP A CA 1
ATOM 665 C C . ASP A 1 90 ? 23.346 -5.294 -28.418 1.00 97.62 90 ASP A C 1
ATOM 667 O O . ASP A 1 90 ? 22.848 -4.172 -28.467 1.00 97.62 90 ASP A O 1
ATOM 671 N N . SER A 1 91 ? 24.659 -5.495 -28.525 1.00 96.56 91 SER A N 1
ATOM 672 C CA . SER A 1 91 ? 25.629 -4.404 -28.653 1.00 96.56 91 SER A CA 1
ATOM 673 C C . SER A 1 91 ? 25.556 -3.655 -29.984 1.00 96.56 91 SER A C 1
ATOM 675 O O . SER A 1 91 ? 26.083 -2.548 -30.068 1.00 96.56 91 SER A O 1
ATOM 677 N N . HIS A 1 92 ? 24.923 -4.223 -31.016 1.00 96.00 92 HIS A N 1
ATOM 678 C CA . HIS A 1 92 ? 24.761 -3.553 -32.303 1.00 96.00 92 HIS A CA 1
ATOM 679 C C . HIS A 1 92 ? 23.592 -2.568 -32.279 1.00 96.00 92 HIS A C 1
ATOM 681 O O . HIS A 1 92 ? 23.726 -1.447 -32.765 1.00 96.00 92 HIS A O 1
ATOM 687 N N . SER A 1 93 ? 22.454 -2.973 -31.706 1.00 96.44 93 SER A N 1
ATOM 688 C CA . SER A 1 93 ? 21.278 -2.100 -31.585 1.00 96.44 93 SER A CA 1
ATOM 689 C C . SER A 1 93 ? 21.233 -1.285 -30.289 1.00 96.44 93 SER A C 1
ATOM 691 O O . SER A 1 93 ? 20.422 -0.369 -30.186 1.00 96.44 93 SER A O 1
ATOM 693 N N . GLY A 1 94 ? 22.065 -1.626 -29.300 1.00 96.94 94 GLY A N 1
ATOM 694 C CA . GLY A 1 94 ? 22.008 -1.083 -27.940 1.00 96.94 94 GLY A CA 1
ATOM 695 C C . GLY A 1 94 ? 20.768 -1.528 -27.155 1.00 96.94 94 GLY A C 1
ATOM 696 O O . GLY A 1 94 ? 20.484 -1.004 -26.081 1.00 96.94 94 GLY A O 1
ATOM 697 N N . ALA A 1 95 ? 20.000 -2.490 -27.674 1.00 97.81 95 ALA A N 1
ATOM 698 C CA . ALA A 1 95 ? 18.753 -2.924 -27.062 1.00 97.81 95 ALA A CA 1
ATOM 699 C C . ALA A 1 95 ? 18.996 -3.940 -25.938 1.00 97.81 95 ALA A C 1
ATOM 701 O O . ALA A 1 95 ? 19.634 -4.976 -26.144 1.00 97.81 95 ALA A O 1
ATOM 702 N N . LEU A 1 96 ? 18.387 -3.703 -24.774 1.00 98.12 96 LEU A N 1
ATOM 703 C CA . LEU A 1 96 ? 18.254 -4.702 -23.713 1.00 98.12 96 LEU A CA 1
ATOM 704 C C . LEU A 1 96 ? 16.880 -5.375 -23.820 1.00 98.12 96 LEU A C 1
ATOM 706 O O . LEU A 1 96 ? 15.851 -4.705 -23.755 1.00 98.12 96 LEU A O 1
ATOM 710 N N . ARG A 1 97 ? 16.848 -6.694 -24.023 1.00 98.25 97 ARG A N 1
ATOM 711 C CA . ARG A 1 97 ? 15.648 -7.438 -24.432 1.00 98.25 97 ARG A CA 1
ATOM 712 C C . ARG A 1 97 ? 15.260 -8.536 -23.461 1.00 98.25 97 ARG A C 1
ATOM 714 O O . ARG A 1 97 ? 16.133 -9.180 -22.887 1.00 98.25 97 ARG A O 1
ATOM 721 N N . ARG A 1 98 ? 13.958 -8.825 -23.395 1.00 97.75 98 ARG A N 1
ATOM 722 C CA . ARG A 1 98 ? 13.384 -10.007 -22.739 1.00 97.75 98 ARG A CA 1
ATOM 723 C C . ARG A 1 98 ? 12.080 -10.411 -23.427 1.00 97.75 98 ARG A C 1
ATOM 725 O O . ARG A 1 98 ? 11.237 -9.565 -23.700 1.00 97.75 98 ARG A O 1
ATOM 732 N N . GLY A 1 99 ? 11.905 -11.702 -23.722 1.00 96.50 99 GLY A N 1
ATOM 733 C CA . GLY A 1 99 ? 10.655 -12.215 -24.307 1.00 96.50 99 GLY A CA 1
ATOM 734 C C . GLY A 1 99 ? 10.269 -11.581 -25.654 1.00 96.50 99 GLY A C 1
ATOM 735 O O . GLY A 1 99 ? 9.088 -11.451 -25.949 1.00 96.50 99 GLY A O 1
ATOM 736 N N . GLY A 1 100 ? 11.250 -11.137 -26.449 1.00 97.12 100 GLY A N 1
ATOM 737 C CA . GLY A 1 100 ? 11.015 -10.434 -27.720 1.00 97.12 100 GLY A CA 1
ATOM 738 C C . GLY A 1 100 ? 10.682 -8.941 -27.589 1.00 97.12 100 GLY A C 1
ATOM 739 O O . GLY A 1 100 ? 10.546 -8.267 -28.607 1.00 97.12 100 GLY A O 1
ATOM 740 N N . LEU A 1 101 ? 10.599 -8.418 -26.365 1.00 98.06 101 LEU A N 1
ATOM 741 C CA . LEU A 1 101 ? 10.373 -7.007 -26.060 1.00 98.06 101 LEU A CA 1
ATOM 742 C C . LEU A 1 101 ? 11.685 -6.314 -25.668 1.00 98.06 101 LEU A C 1
ATOM 744 O O . LEU A 1 101 ? 12.647 -6.977 -25.274 1.00 98.06 101 LEU A O 1
ATOM 748 N N . CYS A 1 102 ? 11.709 -4.987 -25.760 1.00 98.31 102 CYS A N 1
ATOM 749 C CA . CYS A 1 102 ? 12.839 -4.132 -25.412 1.00 98.31 102 CYS A CA 1
ATOM 750 C C . CYS A 1 102 ? 12.526 -3.320 -24.153 1.00 98.31 102 CYS A C 1
ATOM 752 O O . CYS A 1 102 ? 11.430 -2.772 -24.027 1.00 98.31 102 CYS A O 1
ATOM 754 N N . LEU A 1 103 ? 13.495 -3.228 -23.241 1.00 97.94 103 LEU A N 1
ATOM 755 C CA . LEU A 1 103 ? 13.452 -2.297 -22.118 1.00 97.94 103 LEU A CA 1
ATOM 756 C C . LEU A 1 103 ? 13.307 -0.873 -22.664 1.00 97.94 103 LEU A C 1
ATOM 758 O O . LEU A 1 103 ? 14.021 -0.502 -23.592 1.00 97.94 103 LEU A O 1
ATOM 762 N N . SER A 1 104 ? 12.397 -0.088 -22.099 1.00 96.75 104 SER A N 1
ATOM 763 C CA . SER A 1 104 ? 12.237 1.325 -22.432 1.00 96.75 104 SER A CA 1
ATOM 764 C C . SER A 1 104 ? 12.260 2.192 -21.185 1.00 96.75 104 SER A C 1
ATOM 766 O O . SER A 1 104 ? 11.771 1.807 -20.122 1.00 96.75 104 SER A O 1
ATOM 768 N N . THR A 1 105 ? 12.801 3.390 -21.368 1.00 94.38 105 THR A N 1
ATOM 769 C CA . THR A 1 105 ? 12.789 4.508 -20.416 1.00 94.38 105 THR A CA 1
ATOM 770 C C . THR A 1 105 ? 11.633 5.481 -20.658 1.00 94.38 105 THR A C 1
ATOM 772 O O . THR A 1 105 ? 11.600 6.558 -20.064 1.00 94.38 105 THR A O 1
ATOM 775 N N . ASP A 1 106 ? 10.680 5.121 -21.524 1.00 88.50 106 ASP A N 1
ATOM 776 C CA . ASP A 1 106 ? 9.444 5.882 -21.711 1.00 88.50 106 ASP A CA 1
ATOM 777 C C . ASP A 1 106 ? 8.684 5.973 -20.375 1.00 88.50 106 ASP A C 1
ATOM 779 O O . ASP A 1 106 ? 8.135 4.986 -19.887 1.00 88.50 106 ASP A O 1
ATOM 783 N N . GLY A 1 107 ? 8.678 7.170 -19.777 1.00 77.38 107 GLY A N 1
ATOM 784 C CA . GLY A 1 107 ? 8.100 7.426 -18.454 1.00 77.38 107 GLY A CA 1
ATOM 785 C C . GLY A 1 107 ? 9.114 7.328 -17.312 1.00 77.38 107 GLY A C 1
ATOM 786 O O . GLY A 1 107 ? 8.933 6.514 -16.419 1.00 77.38 107 GLY A O 1
ATOM 787 N N . PHE A 1 108 ? 10.144 8.186 -17.306 1.00 72.50 108 PHE A N 1
ATOM 788 C CA . PHE A 1 108 ? 11.226 8.232 -16.301 1.00 72.50 108 PHE A CA 1
ATOM 789 C C . PHE A 1 108 ? 10.789 8.202 -14.818 1.00 72.50 108 PHE A C 1
ATOM 791 O O . PHE A 1 108 ? 11.562 7.756 -13.972 1.00 72.50 108 PHE A O 1
ATOM 798 N N . ASP A 1 109 ? 9.573 8.646 -14.485 1.00 73.56 109 ASP A N 1
ATOM 799 C CA . ASP A 1 109 ? 9.044 8.602 -13.110 1.00 73.56 109 ASP A CA 1
ATOM 800 C C . ASP A 1 109 ? 8.375 7.261 -12.751 1.00 73.56 109 ASP A C 1
ATOM 802 O O . ASP A 1 109 ? 8.151 6.955 -11.575 1.00 73.56 109 ASP A O 1
ATOM 806 N N . LEU A 1 110 ? 8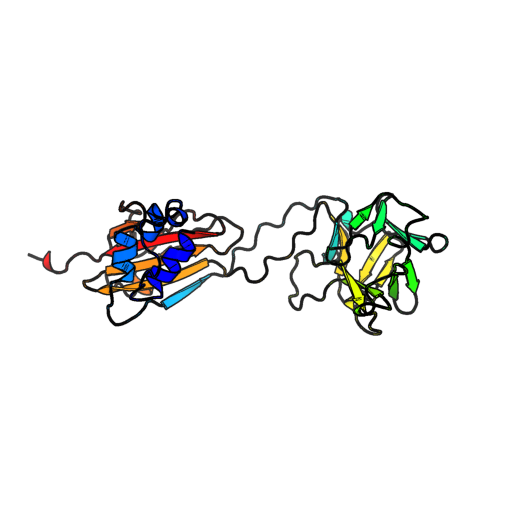.089 6.431 -13.750 1.00 83.75 110 LEU A N 1
ATOM 807 C CA . LEU A 1 110 ? 7.527 5.096 -13.605 1.00 83.75 110 LEU A CA 1
ATOM 808 C C . LEU A 1 110 ? 8.647 4.045 -13.542 1.00 83.75 110 LEU A C 1
ATOM 810 O O . LEU A 1 110 ? 9.782 4.304 -13.946 1.00 83.75 110 LEU A O 1
ATOM 814 N N . PRO A 1 111 ? 8.361 2.845 -13.012 1.00 88.25 111 PRO A N 1
ATOM 815 C CA . PRO A 1 111 ? 9.240 1.702 -13.211 1.00 88.25 111 PRO A CA 1
ATOM 816 C C . PRO A 1 111 ? 9.476 1.475 -14.706 1.00 88.25 111 PRO A C 1
ATOM 818 O O . PRO A 1 111 ? 8.562 1.668 -15.518 1.00 88.25 111 PRO A O 1
ATOM 821 N N . LEU A 1 112 ? 10.677 1.028 -15.065 1.00 95.94 112 LEU A N 1
ATOM 822 C CA . LEU A 1 112 ? 10.971 0.655 -16.443 1.00 95.94 112 LEU A CA 1
ATOM 823 C C . LEU A 1 112 ? 10.009 -0.440 -16.916 1.00 95.94 112 LEU A C 1
ATOM 825 O O . LEU A 1 112 ? 9.559 -1.293 -16.148 1.00 95.94 112 LEU A O 1
ATOM 829 N N . ASN A 1 113 ? 9.689 -0.413 -18.204 1.00 96.75 113 ASN A N 1
ATOM 830 C CA . ASN A 1 113 ? 8.770 -1.360 -18.821 1.00 96.75 113 ASN A CA 1
ATOM 831 C C . ASN A 1 113 ? 9.368 -1.937 -20.106 1.00 96.75 113 ASN A C 1
ATOM 833 O O . ASN A 1 113 ? 10.252 -1.350 -20.732 1.00 96.75 113 ASN A O 1
ATOM 837 N N . LEU A 1 114 ? 8.868 -3.103 -20.497 1.00 97.62 114 LEU A N 1
ATOM 838 C CA . LEU A 1 114 ? 9.159 -3.763 -21.758 1.00 97.62 114 LEU A CA 1
ATOM 839 C C . LEU A 1 114 ? 8.102 -3.375 -22.794 1.00 97.62 114 LEU A C 1
ATOM 841 O O . LEU A 1 114 ? 6.903 -3.521 -22.559 1.00 97.62 114 LEU A O 1
ATOM 845 N N . PHE A 1 115 ? 8.550 -2.948 -23.969 1.00 97.06 115 PHE A N 1
ATOM 846 C CA . PHE A 1 115 ? 7.693 -2.580 -25.095 1.00 97.06 115 PHE A CA 1
ATOM 847 C C . PHE A 1 115 ? 8.106 -3.317 -26.365 1.00 97.06 115 PHE A C 1
ATOM 849 O O . PHE A 1 115 ? 9.161 -3.951 -26.428 1.00 97.06 115 PHE A O 1
ATOM 856 N N . ALA A 1 116 ? 7.281 -3.214 -27.410 1.00 97.69 116 ALA A N 1
ATOM 857 C CA . ALA A 1 116 ? 7.700 -3.630 -28.741 1.00 97.69 116 ALA A CA 1
ATOM 858 C C . ALA A 1 116 ? 9.010 -2.915 -29.114 1.00 97.69 116 ALA A C 1
ATOM 860 O O . ALA A 1 116 ? 9.143 -1.700 -28.939 1.00 97.69 116 ALA A O 1
ATOM 861 N N . CYS A 1 117 ? 9.981 -3.687 -29.597 1.00 97.88 117 CYS A N 1
ATOM 862 C CA . CYS A 1 117 ? 11.280 -3.154 -29.973 1.00 97.88 117 CYS A CA 1
ATOM 863 C C . CYS A 1 117 ? 11.153 -2.176 -31.144 1.00 97.88 117 CYS A C 1
ATOM 865 O O . CYS A 1 117 ? 10.611 -2.516 -32.196 1.00 97.88 117 CYS A O 1
ATOM 867 N N . ASN A 1 118 ? 11.704 -0.983 -30.969 1.00 96.56 118 ASN A N 1
ATOM 868 C CA . ASN A 1 118 ? 11.772 0.067 -31.966 1.00 96.56 118 ASN A CA 1
ATOM 869 C C . ASN A 1 118 ? 13.205 0.602 -32.020 1.00 96.56 118 ASN A C 1
ATOM 871 O O . ASN A 1 118 ? 13.597 1.425 -31.197 1.00 96.56 118 ASN A O 1
ATOM 875 N N . ASN A 1 119 ? 13.968 0.178 -33.029 1.00 93.25 119 ASN A N 1
ATOM 876 C CA . ASN A 1 119 ? 15.365 0.593 -33.206 1.00 93.25 119 ASN A CA 1
ATOM 877 C C . ASN A 1 119 ? 15.531 2.107 -33.454 1.00 93.25 119 ASN A C 1
ATOM 879 O O . ASN A 1 119 ? 16.647 2.611 -33.378 1.00 93.25 119 ASN A O 1
ATOM 883 N N . ALA A 1 120 ? 14.452 2.834 -33.768 1.00 93.44 120 ALA A N 1
ATOM 884 C CA . ALA A 1 120 ? 14.474 4.291 -33.883 1.00 93.44 120 ALA A CA 1
ATOM 885 C C . ALA A 1 120 ? 14.229 5.008 -32.540 1.00 93.44 120 ALA A C 1
ATOM 887 O O . ALA A 1 120 ? 14.405 6.223 -32.464 1.00 93.44 120 ALA A O 1
ATOM 888 N N . SER A 1 121 ? 13.811 4.294 -31.486 1.00 93.94 121 SER A N 1
ATOM 889 C CA . SER A 1 121 ? 13.569 4.882 -30.167 1.00 93.94 121 SER A CA 1
ATOM 890 C C . SER A 1 121 ? 14.872 5.049 -29.392 1.00 93.94 121 SER A C 1
ATOM 892 O O . SER A 1 121 ? 15.537 4.075 -29.038 1.00 93.94 121 SER A O 1
ATOM 894 N N . THR A 1 122 ? 15.207 6.289 -29.043 1.00 93.56 122 THR A N 1
ATOM 895 C CA . THR A 1 122 ? 16.322 6.581 -28.131 1.00 93.56 122 THR A CA 1
ATOM 896 C C . THR A 1 122 ? 16.035 6.120 -26.700 1.00 93.56 122 THR A C 1
ATOM 898 O O . THR A 1 122 ? 16.975 5.855 -25.957 1.00 93.56 122 THR A O 1
ATOM 901 N N . HIS A 1 123 ? 14.760 5.945 -26.328 1.00 95.00 123 HIS A N 1
ATOM 902 C CA . HIS A 1 123 ? 14.342 5.438 -25.016 1.00 95.00 123 HIS A CA 1
ATOM 903 C C . HIS A 1 123 ? 14.615 3.948 -24.805 1.00 95.00 123 HIS A C 1
ATOM 905 O O . HIS A 1 123 ? 14.594 3.497 -23.659 1.00 95.00 123 HIS A O 1
ATOM 911 N N . GLN A 1 124 ? 14.898 3.209 -25.882 1.00 96.75 124 GLN A N 1
ATOM 912 C CA . GLN A 1 124 ? 15.218 1.779 -25.869 1.00 96.75 124 GLN A CA 1
ATOM 913 C C . GLN A 1 124 ? 16.699 1.495 -26.173 1.00 96.75 124 GLN A C 1
ATOM 915 O O . GLN A 1 124 ? 17.065 0.348 -26.432 1.00 96.75 124 GLN A O 1
ATOM 920 N N . ASN A 1 125 ? 17.544 2.532 -26.163 1.00 96.44 125 ASN A N 1
ATOM 921 C CA . ASN A 1 125 ? 18.959 2.425 -26.493 1.00 96.44 125 ASN A CA 1
ATOM 922 C C . ASN A 1 125 ? 19.833 2.604 -25.243 1.00 96.44 125 ASN A C 1
ATOM 924 O O . ASN A 1 125 ? 19.746 3.613 -24.533 1.00 96.44 125 ASN A O 1
ATOM 928 N N . PHE A 1 126 ? 20.680 1.612 -24.992 1.00 97.19 126 PHE A N 1
ATOM 929 C CA . PHE A 1 126 ? 21.535 1.509 -23.822 1.00 97.19 126 PHE A CA 1
ATOM 930 C C . PHE A 1 126 ? 22.962 1.145 -24.233 1.00 97.19 126 PHE A C 1
ATOM 932 O O . PHE A 1 126 ? 23.181 0.510 -25.265 1.00 97.19 126 PHE A O 1
ATOM 939 N N . THR A 1 127 ? 23.935 1.472 -23.385 1.00 97.44 127 THR A N 1
ATOM 940 C CA . THR A 1 127 ? 25.262 0.845 -23.444 1.00 97.44 127 THR A CA 1
ATOM 941 C C . THR A 1 127 ? 25.508 0.025 -22.191 1.00 97.44 127 THR A C 1
ATOM 943 O O . THR A 1 127 ? 25.196 0.461 -21.086 1.00 97.44 127 THR A O 1
ATOM 946 N N . TYR A 1 128 ? 26.065 -1.174 -22.357 1.00 97.50 128 TYR A N 1
ATOM 947 C CA . TYR A 1 128 ? 26.464 -2.023 -21.239 1.00 97.50 128 TYR A CA 1
ATOM 948 C C . TYR A 1 128 ? 27.987 -2.051 -21.105 1.00 97.50 128 TYR A C 1
ATOM 950 O O . TYR A 1 128 ? 28.683 -2.618 -21.950 1.00 97.50 128 TYR A O 1
ATOM 958 N N . ASP A 1 129 ? 28.502 -1.446 -20.036 1.00 96.44 129 ASP A N 1
ATOM 959 C CA . ASP A 1 129 ? 29.894 -1.590 -19.623 1.00 96.44 129 ASP A CA 1
ATOM 960 C C . ASP A 1 129 ? 30.036 -2.865 -18.789 1.00 96.44 129 ASP A C 1
ATOM 962 O O . ASP A 1 129 ? 29.739 -2.886 -17.596 1.00 96.44 129 ASP A O 1
ATOM 966 N N . ALA A 1 130 ? 30.514 -3.942 -19.410 1.00 95.25 130 ALA A N 1
ATOM 967 C CA . ALA A 1 130 ? 30.721 -5.211 -18.723 1.00 95.25 130 ALA A CA 1
ATOM 968 C C . ALA A 1 130 ? 31.824 -5.150 -17.648 1.00 95.25 130 ALA A C 1
ATOM 970 O O . ALA A 1 130 ? 31.803 -5.961 -16.723 1.00 95.25 130 ALA A O 1
ATOM 971 N N . ALA A 1 131 ? 32.776 -4.212 -17.712 1.00 95.69 131 ALA A N 1
ATOM 972 C CA . ALA A 1 131 ? 33.822 -4.095 -16.696 1.00 95.69 131 ALA A CA 1
ATOM 973 C C . ALA A 1 131 ? 33.260 -3.454 -15.418 1.00 95.69 131 ALA A C 1
ATOM 975 O O . ALA A 1 131 ? 33.356 -4.043 -14.336 1.00 95.69 131 ALA A O 1
ATOM 976 N N . GLY A 1 132 ? 32.598 -2.301 -15.549 1.00 95.12 132 GLY A N 1
ATOM 977 C CA . GLY A 1 132 ? 31.944 -1.597 -14.442 1.00 95.12 132 GLY A CA 1
ATOM 978 C C . GLY A 1 132 ? 30.594 -2.185 -14.017 1.00 95.12 132 GLY A C 1
ATOM 979 O O . GLY A 1 132 ? 30.152 -1.959 -12.893 1.00 95.12 132 GLY A O 1
ATOM 980 N N . GLY A 1 133 ? 29.953 -2.966 -14.887 1.00 96.56 133 GLY A N 1
ATOM 981 C CA . GLY A 1 133 ? 28.596 -3.483 -14.713 1.00 96.56 133 GLY A CA 1
ATOM 982 C C . GLY A 1 133 ? 27.503 -2.443 -14.964 1.00 96.56 133 GLY A C 1
ATOM 983 O O . GLY A 1 133 ? 26.360 -2.678 -14.597 1.00 96.56 133 GLY A O 1
ATOM 984 N N . LEU A 1 134 ? 27.812 -1.287 -15.548 1.00 97.56 134 LEU A N 1
ATOM 985 C CA . LEU A 1 134 ? 26.841 -0.204 -15.699 1.00 97.56 134 LEU A CA 1
ATOM 986 C C . LEU A 1 134 ? 26.032 -0.364 -16.990 1.00 97.56 134 LEU A C 1
ATOM 988 O O . LEU A 1 134 ? 26.590 -0.634 -18.053 1.00 97.56 134 LEU A O 1
ATOM 992 N N . ILE A 1 135 ? 24.717 -0.161 -16.900 1.00 97.75 135 ILE A N 1
ATOM 993 C CA . ILE A 1 135 ? 23.823 -0.058 -18.060 1.00 97.75 135 ILE A CA 1
ATOM 994 C C . ILE A 1 135 ? 23.441 1.414 -18.209 1.00 97.75 135 ILE A C 1
ATOM 996 O O . ILE A 1 135 ? 22.563 1.906 -17.498 1.00 97.75 135 ILE A O 1
ATOM 1000 N N . HIS A 1 136 ? 24.117 2.126 -19.105 1.00 96.81 136 HIS A N 1
ATOM 1001 C CA . HIS A 1 136 ? 23.862 3.539 -19.360 1.00 96.81 136 HIS A CA 1
ATOM 1002 C C . HIS A 1 136 ? 22.666 3.722 -20.288 1.00 96.81 136 HIS A C 1
ATOM 1004 O O . HIS A 1 136 ? 22.501 2.991 -21.262 1.00 96.81 136 HIS A O 1
ATOM 1010 N N . VAL A 1 137 ? 21.870 4.747 -20.016 1.00 94.69 137 VAL A N 1
ATOM 1011 C CA . VAL A 1 137 ? 20.748 5.178 -20.848 1.00 94.69 137 VAL A CA 1
ATOM 1012 C C . VAL A 1 137 ? 21.238 6.232 -21.837 1.00 94.69 137 VAL A C 1
ATOM 1014 O O . VAL A 1 137 ? 21.848 7.221 -21.430 1.00 94.69 137 VAL A O 1
ATOM 1017 N N . LEU A 1 138 ? 20.949 6.049 -23.129 1.00 92.81 138 LEU A N 1
ATOM 1018 C CA . LEU A 1 138 ? 21.288 7.033 -24.169 1.00 92.81 138 LEU A CA 1
ATOM 1019 C C . LEU A 1 138 ? 20.149 8.015 -24.472 1.00 92.81 138 LEU A C 1
ATOM 1021 O O . LEU A 1 138 ? 20.344 8.998 -25.189 1.00 92.81 138 LEU A O 1
ATOM 1025 N N . ALA A 1 139 ? 18.959 7.757 -23.933 1.00 87.88 139 ALA A N 1
ATOM 1026 C CA . ALA A 1 139 ? 17.813 8.643 -24.043 1.00 87.88 139 ALA A CA 1
ATOM 1027 C C . ALA A 1 139 ? 18.107 10.022 -23.420 1.00 87.88 139 ALA A C 1
ATOM 1029 O O . ALA A 1 139 ? 18.793 10.099 -22.394 1.00 87.88 139 ALA A O 1
ATOM 1030 N N . PRO A 1 140 ? 17.553 11.114 -23.976 1.00 81.56 140 PRO A N 1
ATOM 1031 C CA . PRO A 1 140 ? 17.637 12.430 -23.357 1.00 81.56 140 PRO A CA 1
ATOM 1032 C C . PRO A 1 140 ? 16.868 12.426 -22.027 1.00 81.56 140 PRO A C 1
ATOM 1034 O O . PRO A 1 140 ? 15.651 12.595 -21.985 1.00 81.56 140 PRO A O 1
ATOM 1037 N N . ALA A 1 141 ? 17.586 12.202 -20.929 1.00 74.06 141 ALA A N 1
ATOM 1038 C CA . ALA A 1 141 ? 17.058 12.330 -19.579 1.00 74.06 141 ALA A CA 1
ATOM 1039 C C . ALA A 1 141 ? 17.018 13.815 -19.161 1.00 74.06 141 ALA A C 1
ATOM 1041 O O . ALA A 1 141 ? 17.818 14.618 -19.657 1.00 74.06 141 ALA A O 1
ATOM 1042 N N . PRO A 1 142 ? 16.141 14.212 -18.218 1.00 78.31 142 PRO A N 1
ATOM 1043 C CA . PRO A 1 142 ? 16.249 15.509 -17.557 1.00 78.31 142 PRO A CA 1
ATOM 1044 C C . PRO A 1 142 ? 17.689 15.748 -17.085 1.00 78.31 142 PRO A C 1
ATOM 1046 O O . PRO A 1 142 ? 18.291 14.849 -16.505 1.00 78.31 142 PRO A O 1
ATOM 1049 N N . VAL A 1 143 ? 18.233 16.957 -17.281 1.00 76.12 143 VAL A N 1
ATOM 1050 C CA . VAL A 1 143 ? 19.656 17.296 -17.021 1.00 76.12 143 VAL A CA 1
ATOM 1051 C C . VAL A 1 143 ? 20.161 16.797 -15.658 1.00 76.12 143 VAL A C 1
ATOM 1053 O O . VAL A 1 143 ? 21.316 16.409 -15.518 1.00 76.12 143 VAL A O 1
ATOM 1056 N N . LYS A 1 144 ? 19.288 16.755 -14.644 1.00 79.44 144 LYS A N 1
ATOM 1057 C CA . LYS A 1 144 ? 19.621 16.286 -13.290 1.00 79.44 144 LYS A CA 1
ATOM 1058 C C . LYS A 1 144 ? 20.018 14.802 -13.216 1.00 79.44 144 LYS A C 1
ATOM 1060 O O . LYS A 1 144 ? 20.749 14.446 -12.289 1.00 79.44 144 LYS A O 1
ATOM 1065 N N . LEU A 1 145 ? 19.567 13.978 -14.160 1.00 80.38 145 LEU A N 1
ATOM 1066 C CA . LEU A 1 145 ? 19.765 12.527 -14.209 1.00 80.38 145 LEU A CA 1
ATOM 1067 C C . LEU A 1 145 ? 20.891 12.094 -15.159 1.00 80.38 145 LEU A C 1
ATOM 1069 O O . LEU A 1 145 ? 21.160 10.904 -15.234 1.00 80.38 145 LEU A O 1
ATOM 1073 N N . TYR A 1 146 ? 21.550 13.014 -15.876 1.00 84.75 146 TYR A N 1
ATOM 1074 C CA . TYR A 1 146 ? 22.591 12.662 -16.848 1.00 84.75 146 TYR A CA 1
ATOM 1075 C C . TYR A 1 146 ? 24.012 12.695 -16.237 1.00 84.75 146 TYR A C 1
ATOM 1077 O O . TYR A 1 146 ? 24.333 13.655 -15.529 1.00 84.75 146 TYR A O 1
ATOM 1085 N N . PRO A 1 147 ? 24.891 11.712 -16.530 1.00 88.62 147 PRO A N 1
ATOM 1086 C CA . PRO A 1 147 ? 24.603 10.471 -17.259 1.00 88.62 147 PRO A CA 1
ATOM 1087 C C . PRO A 1 147 ? 23.670 9.555 -16.451 1.00 88.62 147 PRO A C 1
ATOM 1089 O O . PRO A 1 147 ? 23.830 9.440 -15.237 1.00 88.62 147 PRO A O 1
ATOM 1092 N N . GLY A 1 148 ? 22.698 8.936 -17.129 1.00 94.06 148 GLY A N 1
ATOM 1093 C CA . GLY A 1 148 ? 21.691 8.073 -16.507 1.00 94.06 148 GLY A CA 1
ATOM 1094 C C . GLY A 1 148 ? 22.079 6.599 -16.579 1.00 94.06 148 GLY A C 1
ATOM 1095 O O . GLY A 1 148 ? 22.534 6.138 -17.625 1.00 94.06 148 GLY A O 1
ATOM 1096 N N . CYS A 1 149 ? 21.890 5.865 -15.489 1.00 96.62 149 CYS A N 1
ATOM 1097 C CA . CYS A 1 149 ? 22.129 4.431 -15.378 1.00 96.62 149 CYS A CA 1
ATOM 1098 C C . CYS A 1 149 ? 20.857 3.728 -14.906 1.00 96.62 149 CYS A C 1
ATOM 1100 O O . CYS A 1 149 ? 20.105 4.277 -14.097 1.00 96.62 149 CYS A O 1
ATOM 1102 N N . VAL A 1 150 ? 20.627 2.509 -15.396 1.00 96.50 150 VAL A N 1
ATOM 1103 C CA . VAL A 1 150 ? 19.608 1.625 -14.816 1.00 96.50 150 VAL A CA 1
ATOM 1104 C C . VAL A 1 150 ? 19.972 1.378 -13.353 1.00 96.50 150 VAL A C 1
ATOM 1106 O O . VAL A 1 150 ? 21.137 1.156 -13.025 1.00 96.50 150 VAL A O 1
ATOM 1109 N N . GLN A 1 151 ? 18.979 1.426 -12.477 1.00 95.25 151 GLN A N 1
ATOM 1110 C CA . GLN A 1 151 ? 19.140 1.205 -11.051 1.00 95.25 151 GLN A CA 1
ATOM 1111 C C . GLN A 1 151 ? 18.008 0.319 -10.539 1.00 95.25 151 GLN A C 1
ATOM 1113 O O . GLN A 1 151 ? 16.847 0.507 -10.892 1.00 95.25 151 GLN A O 1
ATOM 1118 N N . VAL A 1 152 ? 18.340 -0.625 -9.662 1.00 94.88 152 VAL A N 1
ATOM 1119 C CA . VAL A 1 152 ? 17.358 -1.225 -8.755 1.00 94.88 152 VAL A CA 1
ATOM 1120 C C . VAL A 1 152 ? 17.241 -0.293 -7.554 1.00 94.88 152 VAL A C 1
ATOM 1122 O O . VAL A 1 152 ? 18.218 -0.120 -6.837 1.00 94.88 152 VAL A O 1
ATOM 1125 N N . ALA A 1 153 ? 16.105 0.369 -7.341 1.00 91.19 153 ALA A N 1
ATOM 1126 C CA . ALA A 1 153 ? 15.951 1.321 -6.245 1.00 91.19 153 ALA A CA 1
ATOM 1127 C C . ALA A 1 153 ? 16.399 0.674 -4.926 1.00 91.19 153 ALA A C 1
ATOM 1129 O O . ALA A 1 153 ? 15.910 -0.393 -4.554 1.00 91.19 153 ALA A O 1
ATOM 1130 N N . ALA A 1 154 ? 17.371 1.303 -4.257 1.00 74.38 154 ALA A N 1
ATOM 1131 C CA . ALA A 1 154 ? 17.896 0.817 -2.994 1.00 74.38 154 ALA A CA 1
ATOM 1132 C C . ALA A 1 154 ? 16.807 0.982 -1.934 1.00 74.38 154 ALA A C 1
ATOM 1134 O O . ALA A 1 154 ? 16.689 2.036 -1.308 1.00 74.38 154 ALA A O 1
ATOM 1135 N N . ASP A 1 155 ? 15.978 -0.041 -1.756 1.00 62.38 155 ASP A N 1
ATOM 1136 C CA . ASP A 1 155 ? 15.178 -0.126 -0.552 1.00 62.38 155 ASP A CA 1
ATOM 1137 C C . ASP A 1 155 ? 16.146 -0.412 0.603 1.00 62.38 155 ASP A C 1
ATOM 1139 O O . ASP A 1 155 ? 16.907 -1.382 0.591 1.00 62.38 155 ASP A O 1
ATOM 1143 N N . THR A 1 156 ? 16.161 0.473 1.598 1.00 53.22 156 THR A N 1
ATOM 1144 C CA . THR A 1 156 ? 16.906 0.233 2.842 1.00 53.22 156 THR A CA 1
ATOM 1145 C C . THR A 1 156 ? 16.318 -0.946 3.619 1.00 53.22 156 THR A C 1
ATOM 1147 O O . THR A 1 156 ? 16.947 -1.453 4.551 1.00 53.22 156 THR A O 1
ATOM 1150 N N . GLN A 1 157 ? 15.139 -1.426 3.222 1.00 53.66 157 GLN A N 1
ATOM 1151 C CA . GLN A 1 157 ? 14.524 -2.632 3.737 1.00 53.66 157 GLN A CA 1
ATOM 1152 C C . GLN A 1 157 ? 14.864 -3.819 2.831 1.00 53.66 157 GLN A C 1
ATOM 1154 O O . GLN A 1 157 ? 14.478 -3.875 1.668 1.00 53.66 157 GLN A O 1
ATOM 1159 N N . LYS A 1 158 ? 15.561 -4.813 3.397 1.00 58.03 158 LYS A N 1
ATOM 1160 C CA . LYS A 1 158 ? 15.729 -6.161 2.824 1.00 58.03 158 LYS A CA 1
ATOM 1161 C C . LYS A 1 158 ? 14.376 -6.887 2.769 1.00 58.03 158 LYS A C 1
ATOM 1163 O O . LYS A 1 158 ? 14.163 -7.854 3.497 1.00 58.03 158 LYS A O 1
ATOM 1168 N N . SER A 1 159 ? 13.422 -6.373 2.004 1.00 64.38 159 SER A N 1
ATOM 1169 C CA . SER A 1 159 ? 12.118 -7.004 1.848 1.00 64.38 159 SER A CA 1
ATOM 1170 C C . SER A 1 159 ? 12.154 -7.964 0.660 1.00 64.38 159 SER A C 1
ATOM 1172 O O . SER A 1 159 ? 12.806 -7.701 -0.345 1.00 64.38 159 SER A O 1
ATOM 1174 N N . ALA A 1 160 ? 11.431 -9.078 0.769 1.00 69.69 160 ALA A N 1
ATOM 1175 C CA . ALA A 1 160 ? 11.214 -10.009 -0.342 1.00 69.69 160 ALA A CA 1
ATOM 1176 C C . ALA A 1 160 ? 10.282 -9.430 -1.432 1.00 69.69 160 ALA A C 1
ATOM 1178 O O . ALA A 1 160 ? 9.893 -10.135 -2.362 1.00 69.69 160 ALA A O 1
ATOM 1179 N N . ALA A 1 161 ? 9.850 -8.171 -1.296 1.00 82.94 161 ALA A N 1
ATOM 1180 C CA . ALA A 1 161 ? 8.942 -7.539 -2.238 1.00 82.94 161 ALA A CA 1
ATOM 1181 C C . ALA A 1 161 ? 9.688 -7.011 -3.469 1.00 82.94 161 ALA A C 1
ATOM 1183 O O . ALA A 1 161 ? 10.884 -6.731 -3.436 1.00 82.94 161 ALA A O 1
ATOM 1184 N N . ALA A 1 162 ? 8.941 -6.855 -4.561 1.00 90.56 162 ALA A N 1
ATOM 1185 C CA . ALA A 1 162 ? 9.453 -6.259 -5.780 1.00 90.56 162 ALA A CA 1
ATOM 1186 C C . ALA A 1 162 ? 9.853 -4.799 -5.533 1.00 90.56 162 ALA A C 1
ATOM 1188 O O . ALA A 1 162 ? 9.041 -3.990 -5.087 1.00 90.56 162 ALA A O 1
ATOM 1189 N N . VAL A 1 163 ? 11.089 -4.452 -5.868 1.00 92.31 163 VAL A N 1
ATOM 1190 C CA . VAL A 1 163 ? 11.612 -3.087 -5.796 1.00 92.31 163 VAL A CA 1
ATOM 1191 C C . VAL A 1 163 ? 11.585 -2.433 -7.174 1.00 92.31 163 VAL A C 1
ATOM 1193 O O . VAL A 1 163 ? 11.671 -3.097 -8.214 1.00 92.31 163 VAL A O 1
ATOM 1196 N N . LYS A 1 164 ? 11.424 -1.108 -7.191 1.00 93.81 164 LYS A N 1
ATOM 1197 C CA . LYS A 1 164 ? 11.378 -0.326 -8.430 1.00 93.81 164 LYS A CA 1
ATOM 1198 C C . LYS A 1 164 ? 12.689 -0.497 -9.197 1.00 93.81 164 LYS A C 1
ATOM 1200 O O . LYS A 1 164 ? 13.757 -0.407 -8.601 1.00 93.81 164 LYS A O 1
ATOM 1205 N N . VAL A 1 165 ? 12.611 -0.679 -10.512 1.00 95.50 165 VAL A N 1
ATOM 1206 C CA . VAL A 1 165 ? 13.757 -0.487 -11.412 1.00 95.50 165 VAL A CA 1
ATOM 1207 C C . VAL A 1 165 ? 13.517 0.794 -12.187 1.00 95.50 165 VAL A C 1
ATOM 1209 O O . VAL A 1 165 ? 12.466 0.939 -12.810 1.00 95.50 165 VAL A O 1
ATOM 1212 N N . ASP A 1 166 ? 14.453 1.729 -12.130 1.00 95.00 166 ASP A N 1
ATOM 1213 C CA . ASP A 1 166 ? 14.344 3.031 -12.782 1.00 95.00 166 ASP A CA 1
ATOM 1214 C C . ASP A 1 166 ? 15.679 3.513 -13.361 1.00 95.00 166 ASP A C 1
ATOM 1216 O O . ASP A 1 166 ? 16.646 2.753 -13.463 1.00 95.00 166 ASP A O 1
ATOM 1220 N N . VAL A 1 167 ? 15.693 4.759 -13.842 1.00 94.25 167 VAL A N 1
ATOM 1221 C CA . VAL A 1 167 ? 16.906 5.448 -14.284 1.00 94.25 167 VAL A CA 1
ATOM 1222 C C . VAL A 1 167 ? 17.290 6.465 -13.226 1.00 94.25 167 VAL A C 1
ATOM 1224 O O . VAL A 1 167 ? 16.504 7.357 -12.902 1.00 94.25 167 VAL A O 1
ATOM 1227 N N . TYR A 1 168 ? 18.525 6.386 -12.755 1.00 93.62 168 TYR A N 1
ATOM 1228 C CA . TYR A 1 168 ? 19.091 7.365 -11.840 1.00 93.62 168 TYR A CA 1
ATOM 1229 C C . TYR A 1 168 ? 20.428 7.886 -12.359 1.00 93.62 168 TYR A C 1
ATOM 1231 O O . TYR A 1 168 ? 20.968 7.376 -13.340 1.00 93.62 168 TYR A O 1
ATOM 1239 N N . ARG A 1 169 ? 20.977 8.919 -11.717 1.00 94.25 169 ARG A N 1
ATOM 1240 C CA . ARG A 1 169 ? 22.325 9.394 -12.042 1.00 94.25 169 ARG A CA 1
ATOM 1241 C C . ARG A 1 169 ? 23.326 8.254 -11.838 1.00 94.25 169 ARG A C 1
ATOM 1243 O O . ARG A 1 169 ? 23.317 7.624 -10.785 1.00 94.25 169 ARG A O 1
ATOM 1250 N N . CYS A 1 170 ? 24.202 8.027 -12.812 1.00 95.44 170 CYS A N 1
ATOM 1251 C CA . CYS A 1 170 ? 25.271 7.042 -12.695 1.00 95.44 170 CYS A CA 1
ATOM 1252 C C . CYS A 1 170 ? 26.216 7.387 -11.536 1.00 95.44 170 CYS A C 1
ATOM 1254 O O . CYS A 1 170 ? 26.813 8.466 -11.506 1.00 95.44 170 CYS A O 1
ATOM 1256 N N . GLU A 1 171 ? 26.395 6.441 -10.624 1.00 94.62 171 GLU A N 1
ATOM 1257 C CA . GLU A 1 171 ? 27.253 6.537 -9.448 1.00 94.62 171 GLU A CA 1
ATOM 1258 C C . GLU A 1 171 ? 28.222 5.346 -9.449 1.00 94.62 171 GLU A C 1
ATOM 1260 O O . GLU A 1 171 ? 27.855 4.238 -9.044 1.00 94.62 171 GLU A O 1
ATOM 1265 N N . PRO A 1 172 ? 29.472 5.529 -9.914 1.00 90.25 172 PRO A N 1
ATOM 1266 C CA . PRO A 1 172 ? 30.472 4.471 -9.867 1.00 90.25 172 PRO A CA 1
ATOM 1267 C C . PRO A 1 172 ? 30.629 3.928 -8.440 1.00 90.25 172 PRO A C 1
ATOM 1269 O O . PRO A 1 172 ? 30.870 4.685 -7.503 1.00 90.25 172 PRO A O 1
ATOM 1272 N N . GLY A 1 173 ? 30.493 2.612 -8.276 1.00 90.75 173 GLY A N 1
ATOM 1273 C CA . GLY A 1 173 ? 30.542 1.947 -6.969 1.00 90.75 173 GLY A CA 1
ATOM 1274 C C . GLY A 1 173 ? 29.180 1.749 -6.298 1.00 90.75 173 GLY A C 1
ATOM 1275 O O . GLY A 1 173 ? 29.110 1.042 -5.295 1.00 90.75 173 GLY A O 1
ATOM 1276 N N . ASN A 1 174 ? 28.093 2.298 -6.848 1.00 93.62 174 ASN A N 1
ATOM 1277 C CA . ASN A 1 174 ? 26.750 1.999 -6.368 1.00 93.62 174 ASN A CA 1
ATOM 1278 C C . ASN A 1 174 ? 26.336 0.583 -6.809 1.00 93.62 174 ASN A C 1
ATOM 1280 O O . ASN A 1 174 ? 25.999 0.341 -7.969 1.00 93.62 174 ASN A O 1
ATOM 1284 N N . ALA A 1 175 ? 26.346 -0.357 -5.862 1.00 94.12 175 ALA A N 1
ATOM 1285 C CA . ALA A 1 175 ? 25.979 -1.760 -6.062 1.00 94.12 175 ALA A CA 1
ATOM 1286 C C . ALA A 1 175 ? 24.623 -1.969 -6.759 1.00 94.12 175 ALA A C 1
ATOM 1288 O O . ALA A 1 175 ? 24.443 -2.956 -7.472 1.00 94.12 175 ALA A O 1
ATOM 1289 N N . ALA A 1 176 ? 23.680 -1.044 -6.567 1.00 94.44 176 ALA A N 1
ATOM 1290 C CA . ALA A 1 176 ? 22.345 -1.098 -7.147 1.00 94.44 176 ALA A CA 1
ATOM 1291 C C . ALA A 1 176 ? 22.298 -0.770 -8.652 1.00 94.44 176 ALA A C 1
ATOM 1293 O O . ALA A 1 176 ? 21.283 -1.014 -9.305 1.00 94.44 176 ALA A O 1
ATOM 1294 N N . GLN A 1 177 ? 23.387 -0.217 -9.192 1.00 96.19 177 GLN A N 1
ATOM 1295 C CA . GLN A 1 177 ? 23.555 0.124 -10.608 1.00 96.19 177 GLN A CA 1
ATOM 1296 C C . GLN A 1 177 ? 24.532 -0.817 -11.330 1.00 96.19 177 GLN A C 1
ATOM 1298 O O . GLN A 1 177 ? 24.722 -0.707 -12.540 1.00 96.19 177 GLN A O 1
ATOM 1303 N N . GLN A 1 178 ? 25.179 -1.725 -10.595 1.00 96.75 178 GLN A N 1
ATOM 1304 C CA . GLN A 1 178 ? 26.175 -2.647 -11.129 1.00 96.75 178 GLN A CA 1
ATOM 1305 C C . GLN A 1 178 ? 25.545 -4.004 -11.404 1.00 96.75 178 GLN A C 1
ATOM 1307 O O . GLN A 1 178 ? 25.282 -4.773 -10.482 1.00 96.75 178 GLN A O 1
ATOM 1312 N N . PHE A 1 179 ? 25.359 -4.317 -12.677 1.00 97.50 179 PHE A N 1
ATOM 1313 C CA . PHE A 1 179 ? 24.758 -5.543 -13.162 1.00 97.50 179 PHE A CA 1
ATOM 1314 C C . PHE A 1 179 ? 25.781 -6.500 -13.772 1.00 97.50 179 PHE A C 1
ATOM 1316 O O . PHE A 1 179 ? 26.794 -6.120 -14.372 1.00 97.50 179 PHE A O 1
ATOM 1323 N N . GLU A 1 180 ? 25.468 -7.779 -13.667 1.00 97.19 180 GLU A N 1
ATOM 1324 C CA . GLU A 1 180 ? 26.074 -8.853 -14.431 1.00 97.19 180 GLU A CA 1
ATOM 1325 C C . GLU A 1 180 ? 24.984 -9.681 -15.107 1.00 97.19 180 GLU A C 1
ATOM 1327 O O . GLU A 1 180 ? 23.922 -9.930 -14.532 1.00 97.19 180 GLU A O 1
ATOM 1332 N N . MET A 1 181 ? 25.250 -10.059 -16.355 1.00 96.06 181 MET A N 1
ATOM 1333 C CA . MET A 1 181 ? 24.404 -10.953 -17.132 1.00 96.06 181 MET A CA 1
ATOM 1334 C C . MET A 1 181 ? 25.108 -12.300 -17.247 1.00 96.06 181 MET A C 1
ATOM 1336 O O . MET A 1 181 ? 26.272 -12.344 -17.650 1.00 96.06 181 MET A O 1
ATOM 1340 N N . ASP A 1 182 ? 24.425 -13.385 -16.901 1.00 93.69 182 ASP A N 1
ATOM 1341 C CA . ASP A 1 182 ? 24.977 -14.729 -17.063 1.00 93.69 182 ASP A CA 1
ATOM 1342 C C . ASP A 1 182 ? 24.554 -15.384 -18.392 1.00 93.69 182 ASP A C 1
ATOM 1344 O O . ASP A 1 182 ? 23.744 -14.858 -19.160 1.00 93.69 182 ASP A O 1
ATOM 1348 N N . GLY A 1 183 ? 25.107 -16.567 -18.676 1.00 92.81 183 GLY A N 1
ATOM 1349 C CA . GLY A 1 183 ? 24.798 -17.322 -19.896 1.00 92.81 183 GLY A CA 1
ATOM 1350 C C . GLY A 1 183 ? 23.360 -17.855 -19.979 1.00 92.81 183 GLY A C 1
ATOM 1351 O O . GLY A 1 183 ? 22.952 -18.323 -21.041 1.00 92.81 183 GLY A O 1
ATOM 1352 N N . THR A 1 184 ? 22.586 -17.789 -18.892 1.00 93.31 184 THR A N 1
ATOM 1353 C CA . THR A 1 184 ? 21.170 -18.192 -18.846 1.00 93.31 184 THR A CA 1
ATOM 1354 C C . THR A 1 184 ? 20.223 -17.032 -19.173 1.00 93.31 184 THR A C 1
ATOM 1356 O O . THR A 1 184 ? 19.015 -17.227 -19.334 1.00 93.31 184 THR A O 1
ATOM 1359 N N . GLY A 1 185 ? 20.767 -15.821 -19.323 1.00 95.38 185 GLY A N 1
ATOM 1360 C CA . GLY A 1 185 ? 19.987 -14.599 -19.473 1.00 95.38 185 GLY A CA 1
ATOM 1361 C C . GLY A 1 185 ? 19.406 -14.115 -18.147 1.00 95.38 185 GLY A C 1
ATOM 1362 O O . GLY A 1 185 ? 18.379 -13.437 -18.156 1.00 95.38 185 GLY A O 1
ATOM 1363 N N . LEU A 1 186 ? 20.015 -14.474 -17.017 1.00 97.00 186 LEU A N 1
ATOM 1364 C CA . LEU A 1 186 ? 19.759 -13.823 -15.738 1.00 97.00 186 LEU A CA 1
ATOM 1365 C C . LEU A 1 186 ? 20.514 -12.491 -15.727 1.00 97.00 186 LEU A C 1
ATOM 1367 O O . LEU A 1 186 ? 21.713 -12.465 -16.005 1.00 97.00 186 LEU A O 1
ATOM 1371 N N . LEU A 1 187 ? 19.833 -11.393 -15.401 1.00 97.62 187 LEU A N 1
ATOM 1372 C CA . LEU A 1 187 ? 20.455 -10.081 -15.212 1.00 97.62 187 LEU A CA 1
ATOM 1373 C C . LEU A 1 187 ? 20.312 -9.677 -13.745 1.00 97.62 187 LEU A C 1
ATOM 1375 O O . LEU A 1 187 ? 19.197 -9.449 -13.275 1.00 97.62 187 LEU A O 1
ATOM 1379 N N . ARG A 1 188 ? 21.428 -9.603 -13.018 1.00 96.81 188 ARG A N 1
ATOM 1380 C CA . ARG A 1 188 ? 21.433 -9.403 -11.562 1.00 96.81 188 ARG A CA 1
ATOM 1381 C C . ARG A 1 188 ? 22.420 -8.345 -11.112 1.00 96.81 188 ARG A C 1
ATOM 1383 O O . ARG A 1 188 ? 23.423 -8.103 -11.771 1.00 96.81 188 ARG A O 1
ATOM 1390 N N . THR A 1 189 ? 22.149 -7.738 -9.968 1.00 96.06 189 THR A N 1
ATOM 1391 C CA . THR A 1 189 ? 23.070 -6.820 -9.292 1.00 96.06 189 THR A CA 1
ATOM 1392 C C . THR A 1 189 ? 24.267 -7.587 -8.718 1.00 96.06 189 THR A C 1
ATOM 1394 O O . THR A 1 189 ? 24.095 -8.646 -8.115 1.00 96.06 189 THR A O 1
ATOM 1397 N N . ARG A 1 190 ? 25.489 -7.057 -8.864 1.00 94.44 190 ARG A N 1
ATOM 1398 C CA . ARG A 1 190 ? 26.737 -7.744 -8.465 1.00 94.44 190 ARG A CA 1
ATOM 1399 C C . ARG A 1 190 ? 26.869 -7.976 -6.960 1.00 94.44 190 ARG A C 1
ATOM 1401 O O . ARG A 1 190 ? 27.493 -8.945 -6.547 1.00 94.44 190 ARG A O 1
ATOM 1408 N N . GLN A 1 191 ? 26.323 -7.078 -6.138 1.00 86.00 191 GLN A N 1
ATOM 1409 C CA . GLN A 1 191 ? 26.466 -7.134 -4.673 1.00 86.00 191 GLN A CA 1
ATOM 1410 C C . GLN A 1 191 ? 25.125 -7.201 -3.925 1.00 86.00 191 GLN A C 1
ATOM 1412 O O . GLN A 1 191 ? 25.115 -7.439 -2.721 1.00 86.00 191 GLN A O 1
ATOM 1417 N N . GLY A 1 192 ? 23.996 -6.981 -4.609 1.00 72.50 192 GLY A N 1
ATOM 1418 C CA . GLY A 1 192 ? 22.682 -6.837 -3.974 1.00 72.50 192 GLY A CA 1
ATOM 1419 C C . GLY A 1 192 ? 21.841 -8.112 -3.922 1.00 72.50 192 GLY A C 1
ATOM 1420 O O . GLY A 1 192 ? 20.810 -8.116 -3.256 1.00 72.50 192 GLY A O 1
ATOM 1421 N N . GLY A 1 193 ? 22.233 -9.176 -4.635 1.00 86.88 193 GLY A N 1
ATOM 1422 C CA . GLY A 1 193 ? 21.428 -10.402 -4.744 1.00 86.88 193 GLY A CA 1
ATOM 1423 C C . GLY A 1 193 ? 20.060 -10.194 -5.412 1.00 86.88 193 GLY A C 1
ATOM 1424 O O . GLY A 1 193 ? 19.198 -11.063 -5.322 1.00 86.88 193 GLY A O 1
ATOM 1425 N N . GLN A 1 194 ? 19.853 -9.040 -6.058 1.00 94.69 194 GLN A N 1
ATOM 1426 C CA . GLN A 1 194 ? 18.621 -8.691 -6.762 1.00 94.69 194 GLN A CA 1
ATOM 1427 C C . GLN A 1 194 ? 18.753 -9.004 -8.252 1.00 94.69 194 GLN A C 1
ATOM 1429 O O . GLN A 1 194 ? 19.754 -8.630 -8.868 1.00 94.69 194 GLN A O 1
ATOM 1434 N N . CYS A 1 195 ? 17.732 -9.625 -8.827 1.00 96.56 195 CYS A N 1
ATOM 1435 C CA . CYS A 1 195 ? 17.594 -9.967 -10.236 1.00 96.56 195 CYS A CA 1
ATOM 1436 C C . CYS A 1 195 ? 16.492 -9.117 -10.882 1.00 96.56 195 CYS A C 1
ATOM 1438 O O . CYS A 1 195 ? 15.470 -8.842 -10.249 1.00 96.56 195 CYS A O 1
ATOM 1440 N N . LEU A 1 196 ? 16.669 -8.707 -12.143 1.00 97.50 196 LEU A N 1
ATOM 1441 C CA . LEU A 1 196 ? 15.575 -8.089 -12.892 1.00 97.50 196 LEU A CA 1
ATOM 1442 C C . LEU A 1 196 ? 14.571 -9.156 -13.324 1.00 97.50 196 LEU A C 1
ATOM 1444 O O . LEU A 1 196 ? 14.935 -10.155 -13.945 1.00 97.50 196 LEU A O 1
ATOM 1448 N N . ALA A 1 197 ? 13.294 -8.888 -13.086 1.00 97.25 197 ALA A N 1
ATOM 1449 C CA . ALA A 1 197 ? 12.179 -9.718 -13.515 1.00 97.25 197 ALA A CA 1
ATOM 1450 C C . ALA A 1 197 ? 11.206 -8.920 -14.388 1.00 97.25 197 ALA A C 1
ATOM 1452 O O . ALA A 1 197 ? 10.980 -7.736 -14.142 1.00 97.25 197 ALA A O 1
ATOM 1453 N N . GLY A 1 198 ? 10.599 -9.578 -15.381 1.00 97.31 198 GLY A N 1
ATOM 1454 C CA . GLY A 1 198 ? 9.468 -9.020 -16.133 1.00 97.31 198 GLY A CA 1
ATOM 1455 C C . GLY A 1 198 ? 8.129 -9.555 -15.620 1.00 97.31 198 GLY A C 1
ATOM 1456 O O . GLY A 1 198 ? 7.792 -10.712 -15.895 1.00 97.31 198 GLY A O 1
ATOM 1457 N N . ARG A 1 199 ? 7.375 -8.723 -14.896 1.00 96.69 199 ARG A N 1
ATOM 1458 C CA . ARG A 1 199 ? 6.094 -9.027 -14.231 1.00 96.69 199 ARG A CA 1
ATOM 1459 C C . ARG A 1 199 ? 4.909 -8.355 -14.922 1.00 96.69 199 ARG A C 1
ATOM 1461 O O . ARG A 1 199 ? 5.082 -7.420 -15.696 1.00 96.69 199 ARG A O 1
ATOM 1468 N N . ASP A 1 200 ? 3.695 -8.806 -14.637 1.00 96.25 200 ASP A N 1
ATOM 1469 C CA . ASP A 1 200 ? 2.455 -8.172 -15.107 1.00 96.25 200 ASP A CA 1
ATOM 1470 C C . ASP A 1 200 ? 2.335 -6.700 -14.680 1.00 96.25 200 ASP A C 1
ATOM 1472 O O . ASP A 1 200 ? 1.866 -5.871 -15.461 1.00 96.25 200 ASP A O 1
ATOM 1476 N N . ARG A 1 201 ? 2.812 -6.359 -13.479 1.00 92.88 201 ARG A N 1
ATOM 1477 C CA . ARG A 1 201 ? 2.878 -4.988 -12.955 1.00 92.88 201 ARG A CA 1
ATOM 1478 C C . ARG A 1 201 ? 3.976 -4.824 -11.905 1.00 92.88 201 ARG A C 1
ATOM 1480 O O . ARG A 1 201 ? 4.466 -5.793 -11.333 1.00 92.88 201 ARG A O 1
ATOM 1487 N N . TYR A 1 202 ? 4.320 -3.572 -11.614 1.00 91.25 202 TYR A N 1
ATOM 1488 C CA . TYR A 1 202 ? 5.064 -3.220 -10.409 1.00 91.25 202 TYR A CA 1
ATOM 1489 C C . TYR A 1 202 ? 4.086 -3.003 -9.255 1.00 91.25 202 TYR A C 1
ATOM 1491 O O . TYR A 1 202 ? 3.289 -2.066 -9.279 1.00 91.25 202 TYR A O 1
ATOM 1499 N N . ASP A 1 203 ? 4.159 -3.868 -8.249 1.00 85.62 203 ASP A N 1
ATOM 1500 C CA . ASP A 1 203 ? 3.450 -3.717 -6.984 1.00 85.62 203 ASP A CA 1
ATOM 1501 C C . ASP A 1 203 ? 4.476 -3.301 -5.917 1.00 85.62 203 ASP A C 1
ATOM 1503 O O . ASP A 1 203 ? 5.151 -4.181 -5.374 1.00 85.62 203 ASP A O 1
ATOM 1507 N N . PRO A 1 204 ? 4.650 -1.993 -5.631 1.00 80.94 204 PRO A N 1
ATOM 1508 C CA . PRO A 1 204 ? 5.590 -1.562 -4.603 1.00 80.94 204 PRO A CA 1
ATOM 1509 C C . PRO A 1 204 ? 5.236 -2.216 -3.262 1.00 80.94 204 PRO A C 1
ATOM 1511 O O . PRO A 1 204 ? 4.042 -2.402 -2.977 1.00 80.94 204 PRO A O 1
ATOM 1514 N N . PRO A 1 205 ? 6.231 -2.522 -2.404 1.00 72.75 205 PRO A N 1
ATOM 1515 C CA . PRO A 1 205 ? 5.938 -2.888 -1.032 1.00 72.75 205 PRO A CA 1
ATOM 1516 C C . PRO A 1 205 ? 5.037 -1.812 -0.417 1.00 72.75 205 PRO A C 1
ATOM 1518 O O . PRO A 1 205 ? 5.202 -0.624 -0.720 1.00 72.75 205 PRO A O 1
ATOM 1521 N N . PRO A 1 206 ? 4.070 -2.193 0.431 1.00 68.00 206 PRO A N 1
ATOM 1522 C CA . PRO A 1 206 ? 3.225 -1.222 1.097 1.00 68.00 206 PRO A CA 1
ATOM 1523 C C . PRO A 1 206 ? 4.088 -0.332 2.004 1.00 68.00 206 PRO A C 1
ATOM 1525 O O . PRO A 1 206 ? 4.436 -0.706 3.122 1.00 68.00 206 PRO A O 1
ATOM 1528 N N . VAL A 1 207 ? 4.473 0.846 1.517 1.00 65.31 207 VAL A N 1
ATOM 1529 C CA . VAL A 1 207 ? 5.2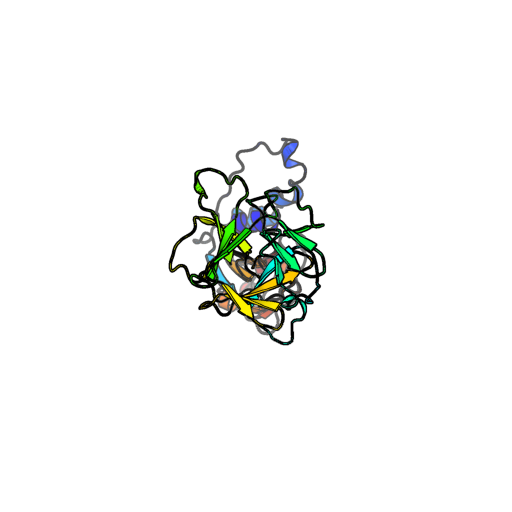44 1.815 2.299 1.00 65.31 207 VAL A CA 1
ATOM 1530 C C . VAL A 1 207 ? 4.331 2.447 3.346 1.00 65.31 207 VAL A C 1
ATOM 1532 O O . VAL A 1 207 ? 3.224 2.882 3.035 1.00 65.31 207 VAL A O 1
ATOM 1535 N N . ASN A 1 208 ? 4.788 2.501 4.598 1.00 65.44 208 ASN A N 1
ATOM 1536 C CA . ASN A 1 208 ? 4.062 3.113 5.721 1.00 65.44 208 ASN A CA 1
ATOM 1537 C C . ASN A 1 208 ? 2.677 2.522 6.004 1.00 65.44 208 ASN A C 1
ATOM 1539 O O . ASN A 1 208 ? 1.814 3.206 6.561 1.00 65.44 208 ASN A O 1
ATOM 1543 N N . VAL A 1 209 ? 2.452 1.254 5.664 1.00 66.31 209 VAL A N 1
ATOM 1544 C CA . VAL A 1 209 ? 1.261 0.570 6.148 1.00 66.31 209 VAL A CA 1
ATOM 1545 C C . VAL A 1 209 ? 1.435 0.327 7.640 1.00 66.31 209 VAL A C 1
ATOM 1547 O O . VAL A 1 209 ? 2.069 -0.637 8.071 1.00 66.31 209 VAL A O 1
ATOM 1550 N N . ALA A 1 210 ? 0.886 1.246 8.440 1.00 72.25 210 ALA A N 1
ATOM 1551 C CA . ALA A 1 210 ? 0.584 0.967 9.830 1.00 72.25 210 ALA A CA 1
ATOM 1552 C C . ALA A 1 210 ? -0.168 -0.366 9.841 1.00 72.25 210 ALA A C 1
ATOM 1554 O O . ALA A 1 210 ? -1.118 -0.534 9.077 1.00 72.25 210 ALA A O 1
ATOM 1555 N N . GLY A 1 211 ? 0.305 -1.338 10.620 1.00 85.56 211 GLY A N 1
ATOM 1556 C CA . GLY A 1 211 ? -0.386 -2.613 10.754 1.00 85.56 211 GLY A CA 1
ATOM 1557 C C . GLY A 1 211 ? -1.772 -2.433 11.375 1.00 85.56 211 GLY A C 1
ATOM 1558 O O . GLY A 1 211 ? -2.458 -1.427 11.186 1.00 85.56 211 GLY A O 1
ATOM 1559 N N . VAL A 1 212 ? -2.214 -3.402 12.164 1.00 91.31 212 VAL A N 1
ATOM 1560 C CA . VAL A 1 212 ? -3.456 -3.188 12.912 1.00 91.31 212 VAL A CA 1
ATOM 1561 C C . VAL A 1 212 ? -3.135 -2.337 14.132 1.00 91.31 212 VAL A C 1
ATOM 1563 O O . VAL A 1 212 ? -2.252 -2.686 14.910 1.00 91.31 212 VAL A O 1
ATOM 1566 N N . GLN A 1 213 ? -3.830 -1.223 14.311 1.00 95.31 213 GLN A N 1
ATOM 1567 C CA . GLN A 1 213 ? -3.688 -0.388 15.500 1.00 95.31 213 GLN A CA 1
ATOM 1568 C C . GLN A 1 213 ? -4.939 -0.495 16.356 1.00 95.31 213 GLN A C 1
ATOM 1570 O O . GLN A 1 213 ? -6.049 -0.413 15.834 1.00 95.31 213 GLN A O 1
ATOM 1575 N N . LEU A 1 214 ? -4.755 -0.636 17.664 1.00 97.25 214 LEU A N 1
ATOM 1576 C CA . LEU A 1 214 ? -5.824 -0.515 18.644 1.00 97.25 214 LEU A CA 1
ATOM 1577 C C . LEU A 1 214 ? -5.612 0.763 19.442 1.00 97.25 214 LEU A C 1
ATOM 1579 O O . LEU A 1 214 ? -4.585 0.930 20.099 1.00 97.25 214 LEU A O 1
ATOM 1583 N N . TRP A 1 215 ? -6.605 1.635 19.408 1.00 97.75 215 TRP A N 1
ATOM 1584 C CA . TRP A 1 215 ? -6.675 2.852 20.199 1.00 97.75 215 TRP A CA 1
ATOM 1585 C C . TRP A 1 215 ? -7.788 2.714 21.227 1.00 97.75 215 TRP A C 1
ATOM 1587 O O . TRP A 1 215 ? -8.805 2.078 20.947 1.00 97.75 215 TRP A O 1
ATOM 1597 N N . ALA A 1 216 ? -7.622 3.324 22.393 1.00 98.00 216 ALA A N 1
ATOM 1598 C CA . ALA A 1 216 ? -8.643 3.324 23.429 1.00 98.00 216 ALA A CA 1
ATOM 1599 C C . ALA A 1 216 ? -8.773 4.692 24.079 1.00 98.00 216 ALA A C 1
ATOM 1601 O O . ALA A 1 216 ? -7.807 5.451 24.165 1.00 98.00 216 ALA A O 1
ATOM 1602 N N . LYS A 1 217 ? -9.978 4.993 24.558 1.00 97.31 217 LYS A N 1
ATOM 1603 C CA . LYS A 1 217 ? -10.279 6.230 25.265 1.00 97.31 217 LYS A CA 1
ATOM 1604 C C . LYS A 1 217 ? -11.284 5.995 26.393 1.00 97.31 217 LYS A C 1
ATOM 1606 O O . LYS A 1 217 ? -12.401 5.555 26.111 1.00 97.31 217 LYS A O 1
ATOM 1611 N N . PRO A 1 218 ? -10.943 6.335 27.647 1.00 97.06 218 PRO A N 1
ATOM 1612 C CA . PRO A 1 218 ? -11.905 6.281 28.737 1.00 97.06 218 PRO A CA 1
ATOM 1613 C C . PRO A 1 218 ? -12.985 7.353 28.540 1.00 97.06 218 PRO A C 1
ATOM 1615 O O . PRO A 1 218 ? -12.684 8.502 28.210 1.00 97.06 218 PRO A O 1
ATOM 1618 N N . LEU A 1 219 ? -14.248 6.981 28.755 1.00 96.75 219 LEU A N 1
ATOM 1619 C CA . LEU A 1 219 ? -15.410 7.874 28.623 1.00 96.75 219 LEU A CA 1
ATOM 1620 C C . LEU A 1 219 ? -16.043 8.233 29.979 1.00 96.75 219 LEU A C 1
ATOM 1622 O O . LEU A 1 219 ? -16.979 9.029 30.025 1.00 96.75 219 LEU A O 1
ATOM 1626 N N . GLY A 1 220 ? -15.546 7.643 31.073 1.00 95.25 220 GLY A N 1
ATOM 1627 C CA . GLY A 1 220 ? -16.122 7.762 32.414 1.00 95.25 220 GLY A CA 1
ATOM 1628 C C . GLY A 1 220 ? -17.320 6.830 32.637 1.00 95.25 220 GLY A C 1
ATOM 1629 O O . GLY A 1 220 ? -17.893 6.287 31.691 1.00 95.25 220 GLY A O 1
ATOM 1630 N N . GLY A 1 221 ? -17.683 6.623 33.908 1.00 94.56 221 GLY A N 1
ATOM 1631 C CA . GLY A 1 221 ? -18.823 5.779 34.294 1.00 94.56 221 GLY A CA 1
ATOM 1632 C C . GLY A 1 221 ? -18.692 4.316 33.857 1.00 94.56 221 GLY A C 1
ATOM 1633 O O . GLY A 1 221 ? -19.661 3.753 33.363 1.00 94.56 221 GLY A O 1
ATOM 1634 N N . GLY A 1 222 ? -17.489 3.733 33.954 1.00 95.62 222 GLY A N 1
ATOM 1635 C CA . GLY A 1 222 ? -17.235 2.344 33.541 1.00 95.62 222 GLY A CA 1
ATOM 1636 C C . GLY A 1 222 ? -17.321 2.111 32.028 1.00 95.62 222 GLY A C 1
ATOM 1637 O O . GLY A 1 222 ? -17.598 0.997 31.590 1.00 95.62 222 GLY A O 1
ATOM 1638 N N . ARG A 1 223 ? -17.148 3.160 31.210 1.00 97.56 223 ARG A N 1
ATOM 1639 C CA . ARG A 1 223 ? -17.175 3.066 29.744 1.00 97.56 223 ARG A CA 1
ATOM 1640 C C . ARG A 1 223 ? -15.831 3.407 29.118 1.00 97.56 223 ARG A C 1
ATOM 1642 O O . ARG A 1 223 ? -15.201 4.400 29.493 1.00 97.56 223 ARG A O 1
ATOM 1649 N N . THR A 1 224 ? -15.473 2.660 28.079 1.00 98.12 224 THR A N 1
ATOM 1650 C CA . THR A 1 224 ? -14.261 2.875 27.277 1.00 98.12 224 THR A CA 1
ATOM 1651 C C . THR A 1 224 ? -14.584 2.709 25.796 1.00 98.12 224 THR A C 1
ATOM 1653 O O . THR A 1 224 ? -15.130 1.688 25.384 1.00 98.12 224 THR A O 1
ATOM 1656 N N . ALA A 1 225 ? -14.244 3.701 24.975 1.00 98.31 225 ALA A N 1
ATOM 1657 C CA . ALA A 1 225 ? -14.261 3.550 23.524 1.00 98.31 225 ALA A CA 1
ATOM 1658 C C . ALA A 1 225 ? -12.987 2.843 23.058 1.00 98.31 225 ALA A C 1
ATOM 1660 O O . ALA A 1 225 ? -11.906 3.118 23.581 1.00 98.31 225 ALA A O 1
ATOM 1661 N N . ALA A 1 226 ? -13.104 1.998 22.039 1.00 98.12 226 ALA A N 1
ATOM 1662 C CA . ALA A 1 226 ? -11.970 1.395 21.359 1.00 98.12 226 ALA A CA 1
ATOM 1663 C C . ALA A 1 226 ? -12.123 1.520 19.841 1.00 98.12 226 ALA A C 1
ATOM 1665 O O . ALA A 1 226 ? -13.213 1.342 19.294 1.00 98.12 226 ALA A O 1
ATOM 1666 N N . LEU A 1 227 ? -11.016 1.809 19.165 1.00 97.88 227 LEU A N 1
ATOM 1667 C CA . LEU A 1 227 ? -10.929 1.893 17.714 1.00 97.88 227 LEU A CA 1
ATOM 1668 C C . LEU A 1 227 ? -9.843 0.943 17.223 1.00 97.88 227 LEU A C 1
ATOM 1670 O O . LEU A 1 227 ? -8.658 1.156 17.482 1.00 97.88 227 LEU A O 1
ATOM 1674 N N . LEU A 1 228 ? -10.255 -0.075 16.476 1.00 97.19 228 LEU A N 1
ATOM 1675 C CA . LEU A 1 228 ? -9.351 -0.917 15.711 1.00 97.19 228 LEU A CA 1
ATOM 1676 C C . LEU A 1 228 ? -9.239 -0.359 14.293 1.00 97.19 228 LEU A C 1
ATOM 1678 O O . LEU A 1 228 ? -10.248 -0.282 13.596 1.00 97.19 228 LEU A O 1
ATOM 1682 N N . ILE A 1 229 ? -8.034 -0.017 13.849 1.00 95.62 229 ILE A N 1
ATOM 1683 C CA . ILE A 1 229 ? -7.756 0.427 12.480 1.00 95.62 229 ILE A CA 1
ATOM 1684 C C . ILE A 1 229 ? -6.963 -0.666 11.783 1.00 95.62 229 ILE A C 1
ATOM 1686 O O . ILE A 1 229 ? -5.861 -1.001 12.218 1.00 95.62 229 ILE A O 1
ATOM 1690 N N . ASN A 1 230 ? -7.493 -1.195 10.685 1.00 93.50 230 ASN A N 1
ATOM 1691 C CA . ASN A 1 230 ? -6.743 -2.073 9.806 1.00 93.50 230 ASN A CA 1
ATOM 1692 C C . ASN A 1 230 ? -6.083 -1.245 8.698 1.00 93.50 230 ASN A C 1
ATOM 1694 O O . ASN A 1 230 ? -6.663 -1.048 7.632 1.00 93.50 230 ASN A O 1
ATOM 1698 N N . GLY A 1 231 ? -4.862 -0.763 8.938 1.00 88.88 231 GLY A N 1
ATOM 1699 C CA . GLY A 1 231 ? -4.077 -0.116 7.882 1.00 88.88 231 GLY A CA 1
ATOM 1700 C C . GLY A 1 231 ? -3.539 -1.105 6.840 1.00 88.88 231 GLY A C 1
ATOM 1701 O O . GLY A 1 231 ? -3.130 -0.687 5.759 1.00 88.88 231 GLY A O 1
ATOM 1702 N N . GLY A 1 232 ? -3.576 -2.408 7.147 1.00 82.38 232 GLY A N 1
ATOM 1703 C CA . GLY A 1 232 ? -3.071 -3.511 6.334 1.00 82.38 232 GLY A CA 1
ATOM 1704 C C . GLY A 1 232 ? -3.750 -3.677 4.972 1.00 82.38 232 GLY A C 1
ATOM 1705 O O . GLY A 1 232 ? -4.886 -3.265 4.754 1.00 82.38 232 GLY A O 1
ATOM 1706 N N . GLY A 1 233 ? -3.061 -4.372 4.058 1.00 77.25 233 GLY A N 1
ATOM 1707 C CA . GLY A 1 233 ? -3.596 -4.750 2.741 1.00 77.25 233 GLY A CA 1
ATOM 1708 C C . GLY A 1 233 ? -4.513 -5.982 2.745 1.00 77.25 233 GLY A C 1
ATOM 1709 O O . GLY A 1 233 ? -5.008 -6.377 1.692 1.00 77.25 233 GLY A O 1
ATOM 1710 N N . LEU A 1 234 ? -4.736 -6.605 3.906 1.00 83.12 234 LEU A N 1
ATOM 1711 C CA . LEU A 1 234 ? -5.532 -7.823 4.071 1.00 83.12 234 LEU A CA 1
ATOM 1712 C C . LEU A 1 234 ? -6.674 -7.637 5.058 1.00 83.12 234 LEU A C 1
ATOM 1714 O O . LEU A 1 234 ? -6.591 -6.794 5.942 1.00 83.12 234 LEU A O 1
ATOM 1718 N N . ARG A 1 235 ? -7.715 -8.471 4.934 1.00 90.44 235 ARG A N 1
ATOM 1719 C CA . ARG A 1 235 ? -8.707 -8.645 6.002 1.00 90.44 235 ARG A CA 1
ATOM 1720 C C . ARG A 1 235 ? -8.009 -9.168 7.255 1.00 90.44 235 ARG A C 1
ATOM 1722 O O . ARG A 1 235 ? -7.146 -10.036 7.153 1.00 90.44 235 ARG A O 1
ATOM 1729 N N . THR A 1 236 ? -8.388 -8.646 8.412 1.00 91.88 236 THR A N 1
ATOM 1730 C CA . THR A 1 236 ? -7.798 -9.037 9.695 1.00 91.88 236 THR A CA 1
ATOM 1731 C C . THR A 1 236 ? -8.866 -9.143 10.775 1.00 91.88 236 THR A C 1
ATOM 1733 O O . THR A 1 236 ? -9.886 -8.463 10.694 1.00 91.88 236 THR A O 1
ATOM 1736 N N . SER A 1 237 ? -8.612 -9.964 11.786 1.00 93.75 237 SER A N 1
ATOM 1737 C CA . SER A 1 237 ? -9.354 -9.983 13.047 1.00 93.75 237 SER A CA 1
ATOM 1738 C C . SER A 1 237 ? -8.351 -9.855 14.183 1.00 93.75 237 SER A C 1
ATOM 1740 O O . SER A 1 237 ? -7.204 -10.295 14.061 1.00 93.75 237 SER A O 1
ATOM 1742 N N . ALA A 1 238 ? -8.768 -9.236 15.278 1.00 94.75 238 ALA A N 1
ATOM 1743 C CA . ALA A 1 238 ? -7.946 -9.071 16.456 1.00 94.75 238 ALA A CA 1
ATOM 1744 C C . ALA A 1 238 ? -8.763 -9.293 17.729 1.00 94.75 238 ALA A C 1
ATOM 1746 O O . ALA A 1 238 ? -9.896 -8.830 17.865 1.00 94.75 238 ALA A O 1
ATOM 1747 N N . ASP A 1 239 ? -8.121 -9.948 18.685 1.00 97.12 239 ASP A N 1
ATOM 1748 C CA . ASP A 1 239 ? -8.601 -10.068 20.053 1.00 97.12 239 ASP A CA 1
ATOM 1749 C C . ASP A 1 239 ? -8.418 -8.731 20.766 1.00 97.12 239 ASP A C 1
ATOM 1751 O O . ASP A 1 239 ? -7.322 -8.164 20.754 1.00 97.12 239 ASP A O 1
ATOM 1755 N N . VAL A 1 240 ? -9.470 -8.241 21.409 1.00 97.62 240 VAL A N 1
ATOM 1756 C CA . VAL A 1 240 ? -9.411 -7.080 22.293 1.00 97.62 240 VAL A CA 1
ATOM 1757 C C . VAL A 1 240 ? -9.677 -7.543 23.716 1.00 97.62 240 VAL A C 1
ATOM 1759 O O . VAL A 1 240 ? -10.764 -8.032 24.024 1.00 97.62 240 VAL A O 1
ATOM 1762 N N . THR A 1 241 ? -8.688 -7.423 24.594 1.00 98.12 241 THR A N 1
ATOM 1763 C CA . THR A 1 241 ? -8.839 -7.843 25.994 1.00 98.12 241 THR A CA 1
ATOM 1764 C C . THR A 1 241 ? -9.442 -6.714 26.825 1.00 98.12 241 THR A C 1
ATOM 1766 O O . THR A 1 241 ? -9.113 -5.552 26.647 1.00 98.12 241 THR A O 1
ATOM 1769 N N . LEU A 1 242 ? -10.297 -7.008 27.798 1.00 98.00 242 LEU A N 1
ATOM 1770 C CA . LEU A 1 242 ? -10.802 -5.959 28.694 1.00 98.00 242 LEU A CA 1
ATOM 1771 C C . LEU A 1 242 ? -9.661 -5.312 29.497 1.00 98.00 242 LEU A C 1
ATOM 1773 O O . LEU A 1 242 ? -9.628 -4.097 29.690 1.00 98.00 242 LEU A O 1
ATOM 1777 N N . LYS A 1 243 ? -8.646 -6.106 29.854 1.00 97.56 243 LYS A N 1
ATOM 1778 C CA . LYS A 1 243 ? -7.469 -5.638 30.587 1.00 97.56 243 LYS A CA 1
ATOM 1779 C C . LYS A 1 243 ? -6.670 -4.569 29.833 1.00 97.56 243 LYS A C 1
ATOM 1781 O O . LYS A 1 243 ? -6.240 -3.605 30.460 1.00 97.56 243 LYS A O 1
ATOM 1786 N N . GLU A 1 244 ? -6.457 -4.705 28.520 1.00 97.00 244 GLU A N 1
ATOM 1787 C CA . GLU A 1 244 ? -5.719 -3.683 27.749 1.00 97.00 244 GLU A CA 1
ATOM 1788 C C . GLU A 1 244 ? -6.498 -2.363 27.626 1.00 97.00 244 GLU A C 1
ATOM 1790 O O . GLU A 1 244 ? -5.896 -1.310 27.435 1.00 97.00 244 GLU A O 1
ATOM 1795 N N . LEU A 1 245 ? -7.824 -2.412 27.795 1.00 97.44 245 LEU A N 1
ATOM 1796 C CA . LEU A 1 245 ? -8.709 -1.246 27.847 1.00 97.44 245 LEU A CA 1
ATOM 1797 C C . LEU A 1 245 ? -8.863 -0.668 29.263 1.00 97.44 245 LEU A C 1
ATOM 1799 O O . LEU A 1 245 ? -9.689 0.221 29.473 1.00 97.44 245 LEU A O 1
ATOM 1803 N N . ASN A 1 246 ? -8.085 -1.174 30.228 1.00 96.44 246 ASN A N 1
ATOM 1804 C CA . ASN A 1 246 ? -8.185 -0.845 31.649 1.00 96.44 246 ASN A CA 1
ATOM 1805 C C . ASN A 1 246 ? -9.587 -1.102 32.239 1.00 96.44 246 ASN A C 1
ATOM 1807 O O . ASN A 1 246 ? -10.032 -0.391 33.137 1.00 96.44 246 ASN A O 1
ATOM 1811 N N . ILE A 1 247 ? -10.279 -2.121 31.726 1.00 96.50 247 ILE A N 1
ATOM 1812 C CA . ILE A 1 247 ? -11.549 -2.617 32.254 1.00 96.50 247 ILE A CA 1
ATOM 1813 C C . ILE A 1 247 ? -11.246 -3.801 33.173 1.00 96.50 247 ILE A C 1
ATOM 1815 O O . ILE A 1 247 ? -10.585 -4.763 32.772 1.00 96.50 247 ILE A O 1
ATOM 1819 N N . SER A 1 248 ? -11.703 -3.712 34.422 1.00 95.25 248 SER A N 1
ATOM 1820 C CA . SER A 1 248 ? -11.384 -4.701 35.463 1.00 95.25 248 SER A CA 1
ATOM 1821 C C . SER A 1 248 ? -12.338 -5.897 35.492 1.00 95.25 248 SER A C 1
ATOM 1823 O O . SER A 1 248 ? -11.975 -6.967 35.985 1.00 95.25 248 SER A O 1
ATOM 1825 N N . SER A 1 249 ? -13.547 -5.731 34.954 1.00 94.56 249 SER A N 1
ATOM 1826 C CA . SER A 1 249 ? -14.540 -6.793 34.855 1.00 94.56 249 SER A CA 1
ATOM 1827 C C . SER A 1 249 ? -14.110 -7.899 33.880 1.00 94.56 249 SER A C 1
ATOM 1829 O O . SER A 1 249 ? -13.275 -7.720 32.994 1.00 94.56 249 SER A O 1
ATOM 1831 N N . THR A 1 250 ? -14.721 -9.076 34.016 1.00 95.38 250 THR A N 1
ATOM 1832 C CA . THR A 1 250 ? -14.553 -10.201 33.074 1.00 95.38 250 THR A CA 1
ATOM 1833 C C . THR A 1 250 ? -15.589 -10.198 31.946 1.00 95.38 250 THR A C 1
ATOM 1835 O O . THR A 1 250 ? -15.518 -11.027 31.037 1.00 95.38 250 THR A O 1
ATOM 1838 N N . SER A 1 251 ? -16.549 -9.272 31.997 1.00 96.38 251 SER A N 1
ATOM 1839 C CA . SER A 1 251 ? -17.621 -9.099 31.016 1.00 96.38 251 SER A CA 1
ATOM 1840 C C . SER A 1 251 ? -17.908 -7.617 30.789 1.00 96.38 251 SER A C 1
ATOM 1842 O O . SER A 1 251 ? -17.732 -6.797 31.687 1.00 96.38 251 SER A O 1
ATOM 1844 N N . ALA A 1 252 ? -18.343 -7.276 29.582 1.00 97.62 252 ALA A N 1
ATOM 1845 C CA . ALA A 1 252 ? -18.800 -5.945 29.209 1.00 97.62 252 ALA A CA 1
ATOM 1846 C C . ALA A 1 252 ? -19.788 -6.081 28.047 1.00 97.62 252 ALA A C 1
ATOM 1848 O O . ALA A 1 252 ? -19.712 -7.043 27.278 1.00 97.62 252 ALA A O 1
ATOM 1849 N N . THR A 1 253 ? -20.695 -5.121 27.894 1.00 98.00 253 THR A N 1
ATOM 1850 C CA . THR A 1 253 ? -21.465 -4.991 26.650 1.00 98.00 253 THR A CA 1
ATOM 1851 C C . THR A 1 253 ? -20.639 -4.211 25.640 1.00 98.00 253 THR A C 1
ATOM 1853 O O . THR A 1 253 ? -20.042 -3.194 26.010 1.00 98.00 253 THR A O 1
ATOM 1856 N N . VAL A 1 254 ? -20.636 -4.636 24.378 1.00 98.44 254 VAL A N 1
ATOM 1857 C CA . VAL A 1 254 ? -19.899 -3.961 23.305 1.00 98.44 254 VAL A CA 1
ATOM 1858 C C . VAL A 1 254 ? -20.897 -3.392 22.310 1.00 98.44 254 VAL A C 1
ATOM 1860 O O . VAL A 1 254 ? -21.698 -4.122 21.744 1.00 98.44 254 VAL A O 1
ATOM 1863 N N . THR A 1 255 ? -20.890 -2.080 22.102 1.00 98.62 255 THR A N 1
ATOM 1864 C CA . THR A 1 255 ? -21.796 -1.418 21.153 1.00 98.62 255 THR A CA 1
ATOM 1865 C C . THR A 1 255 ? -21.008 -0.831 19.995 1.00 98.62 255 THR A C 1
ATOM 1867 O O . THR A 1 255 ? -20.090 -0.042 20.218 1.00 98.62 255 THR A O 1
ATOM 1870 N N . ASP A 1 256 ? -21.378 -1.169 18.763 1.00 98.38 256 ASP A N 1
ATOM 1871 C CA . ASP A 1 256 ? -20.813 -0.545 17.567 1.00 98.38 256 ASP A CA 1
ATOM 1872 C C . ASP A 1 256 ? -21.262 0.918 17.476 1.00 98.38 256 ASP A C 1
ATOM 1874 O O . ASP A 1 256 ? -22.445 1.243 17.591 1.00 98.38 256 ASP A O 1
ATOM 1878 N N . VAL A 1 257 ? -20.307 1.827 17.293 1.00 98.25 257 VAL A N 1
ATOM 1879 C CA . VAL A 1 257 ? -20.563 3.273 17.311 1.00 98.25 257 VAL A CA 1
ATOM 1880 C C . VAL A 1 257 ? -21.410 3.699 16.113 1.00 98.25 257 VAL A C 1
ATOM 1882 O O . VAL A 1 257 ? -22.255 4.585 16.239 1.00 98.25 257 VAL A O 1
ATOM 1885 N N . TRP A 1 258 ? -21.223 3.068 14.955 1.00 97.19 258 TRP A N 1
ATOM 1886 C CA . TRP A 1 258 ? -21.888 3.490 13.725 1.00 97.19 258 TRP A CA 1
ATOM 1887 C C . TRP A 1 258 ? -23.351 3.067 13.682 1.00 97.19 258 TRP A C 1
ATOM 1889 O O . TRP A 1 258 ? -24.218 3.887 13.387 1.00 97.19 258 TRP A O 1
ATOM 1899 N N . SER A 1 259 ? -23.620 1.803 13.985 1.00 97.38 259 SER A N 1
ATOM 1900 C CA . SER A 1 259 ? -24.956 1.205 13.964 1.00 97.38 259 SER A CA 1
ATOM 1901 C C . SER A 1 259 ? -25.706 1.372 15.285 1.00 97.38 259 SER A C 1
ATOM 1903 O O . SER A 1 259 ? -26.935 1.353 15.305 1.00 97.38 259 SER A O 1
ATOM 1905 N N . GLY A 1 260 ? -24.986 1.540 16.397 1.00 97.69 260 GLY A N 1
ATOM 1906 C CA . GLY A 1 260 ? -25.558 1.545 17.738 1.00 97.69 260 GLY A CA 1
ATOM 1907 C C . GLY A 1 260 ? -26.061 0.183 18.214 1.00 97.69 260 GLY A C 1
ATOM 1908 O O . GLY A 1 260 ? -26.767 0.144 19.222 1.00 97.69 260 GLY A O 1
ATOM 1909 N N . LEU A 1 261 ? -25.737 -0.892 17.491 1.00 98.00 261 LEU A N 1
ATOM 1910 C CA . LEU A 1 261 ? -26.137 -2.262 17.797 1.00 98.00 261 LEU A CA 1
ATOM 1911 C C . LEU A 1 261 ? -25.075 -2.973 18.641 1.00 98.00 261 LEU A C 1
ATOM 1913 O O . LEU A 1 261 ? -23.924 -2.537 18.716 1.00 98.00 261 LEU A O 1
ATOM 1917 N N . ASP A 1 262 ? -25.476 -4.082 19.263 1.00 97.69 262 ASP A N 1
ATOM 1918 C CA . ASP A 1 262 ? -24.550 -4.997 19.929 1.00 97.69 262 ASP A CA 1
ATOM 1919 C C . ASP A 1 262 ? -23.518 -5.531 18.920 1.00 97.69 262 ASP A C 1
ATOM 1921 O O . ASP A 1 262 ? -23.873 -6.020 17.844 1.00 97.69 262 ASP A O 1
ATOM 1925 N N . ALA A 1 263 ? -22.239 -5.397 19.263 1.00 97.69 263 ALA A N 1
ATOM 1926 C CA . ALA A 1 263 ? -21.102 -5.823 18.454 1.00 97.69 263 ALA A CA 1
ATOM 1927 C C . ALA A 1 263 ? -20.603 -7.230 18.833 1.00 97.69 263 ALA A C 1
ATOM 1929 O O . ALA A 1 263 ? -19.550 -7.663 18.360 1.00 97.69 263 ALA A O 1
ATOM 1930 N N . GLY A 1 264 ? -21.346 -7.944 19.679 1.00 96.62 264 GLY A N 1
ATOM 1931 C CA . GLY A 1 264 ? -21.091 -9.328 20.048 1.00 96.62 264 GLY A CA 1
ATOM 1932 C C . GLY A 1 264 ? -20.556 -9.493 21.473 1.00 96.62 264 GLY A C 1
ATOM 1933 O O . GLY A 1 264 ? -20.168 -8.527 22.134 1.00 96.62 264 GLY A O 1
ATOM 1934 N N . PRO A 1 265 ? -20.526 -10.742 21.965 1.00 96.50 265 PRO A N 1
ATOM 1935 C CA . PRO A 1 265 ? -20.230 -11.026 23.360 1.00 96.50 265 PRO A CA 1
ATOM 1936 C C . PRO A 1 265 ? -18.741 -10.872 23.693 1.00 96.50 265 PRO A C 1
ATOM 1938 O O . PRO A 1 265 ? -17.862 -11.147 22.875 1.00 96.50 265 PRO A O 1
ATOM 1941 N N . VAL A 1 266 ? -18.467 -10.529 24.953 1.00 97.62 266 VAL A N 1
ATOM 1942 C CA . VAL A 1 266 ? -17.153 -10.716 25.581 1.00 97.62 266 VAL A CA 1
ATOM 1943 C C . VAL A 1 266 ? -17.118 -12.103 26.218 1.00 97.62 266 VAL A C 1
ATOM 1945 O O . VAL A 1 266 ? -17.940 -12.406 27.083 1.00 97.62 266 VAL A O 1
ATOM 1948 N N . SER A 1 267 ? -16.154 -12.937 25.831 1.00 96.00 267 SER A N 1
ATOM 1949 C CA . SER A 1 267 ? -15.940 -14.266 26.414 1.00 96.00 267 SER A CA 1
ATOM 1950 C C . SER A 1 267 ? -14.593 -14.309 27.125 1.00 96.00 267 SER A C 1
ATOM 1952 O O . SER A 1 267 ? -13.565 -13.996 26.529 1.00 96.00 267 SER A O 1
ATOM 1954 N N . GLY A 1 268 ? -14.587 -14.653 28.416 1.00 95.00 268 GLY A N 1
ATOM 1955 C CA . GLY A 1 268 ? -13.350 -14.740 29.203 1.00 95.00 268 GLY A CA 1
ATOM 1956 C C . GLY A 1 268 ? -12.548 -13.432 29.257 1.00 95.00 268 GLY A C 1
ATOM 1957 O O . GLY A 1 268 ? -11.322 -13.472 29.282 1.00 95.00 268 GLY A O 1
ATOM 1958 N N . GLY A 1 269 ? -13.220 -12.274 29.231 1.00 97.06 269 GLY A N 1
ATOM 1959 C CA . GLY A 1 269 ? -12.564 -10.964 29.177 1.00 97.06 269 GLY A CA 1
ATOM 1960 C C . GLY A 1 269 ? -11.957 -10.604 27.816 1.00 97.06 269 GLY A C 1
ATOM 1961 O O . GLY A 1 269 ? -11.136 -9.690 27.755 1.00 97.06 269 GLY A O 1
ATOM 1962 N N . VAL A 1 270 ? -12.333 -11.297 26.736 1.00 98.06 270 VAL A N 1
ATOM 1963 C CA . VAL A 1 270 ? -11.870 -11.028 25.367 1.00 98.06 270 VAL A CA 1
ATOM 1964 C C . VAL A 1 270 ? -13.060 -10.798 24.437 1.00 98.06 270 VAL A C 1
ATOM 1966 O O . VAL A 1 270 ? -14.017 -11.572 24.429 1.00 98.06 270 VAL A O 1
ATOM 1969 N N . TRP A 1 271 ? -12.993 -9.737 23.638 1.00 98.31 271 TRP A N 1
ATOM 1970 C CA . TRP A 1 271 ? -13.895 -9.473 22.520 1.00 98.31 271 TRP A CA 1
ATOM 1971 C C . TRP A 1 271 ? -13.166 -9.698 21.196 1.00 98.31 271 TRP A C 1
ATOM 1973 O O . TRP A 1 271 ? -12.001 -9.339 21.053 1.00 98.31 271 TRP A O 1
ATOM 1983 N N . GLN A 1 272 ? -13.852 -10.284 20.220 1.00 97.75 272 GLN A N 1
ATOM 1984 C CA . GLN A 1 272 ? -13.324 -10.499 18.875 1.00 97.75 272 GLN A CA 1
ATOM 1985 C C . GLN A 1 272 ? -13.837 -9.401 17.954 1.00 97.75 272 GLN A C 1
ATOM 1987 O O . GLN A 1 272 ? -15.046 -9.221 17.830 1.00 97.75 272 GLN A O 1
ATOM 1992 N N . THR A 1 273 ? -12.942 -8.712 17.246 1.00 96.50 273 THR A N 1
ATOM 1993 C CA . THR A 1 273 ? -13.353 -7.651 16.307 1.00 96.50 273 THR A CA 1
ATOM 1994 C C . THR A 1 273 ? -14.143 -8.175 15.107 1.00 96.50 273 THR A C 1
ATOM 1996 O O . THR A 1 273 ? -14.754 -7.390 14.373 1.00 96.50 273 THR A O 1
ATOM 1999 N N . GLY A 1 274 ? -14.060 -9.488 14.865 1.00 95.19 274 GLY A N 1
ATOM 2000 C CA . GLY A 1 274 ? -14.427 -10.111 13.603 1.00 95.19 274 GLY A CA 1
ATOM 2001 C C . GLY A 1 274 ? -13.557 -9.600 12.455 1.00 95.19 274 GLY A C 1
ATOM 2002 O O . GLY A 1 274 ? -12.563 -8.898 12.662 1.00 95.19 274 GLY A O 1
ATOM 2003 N N . ASP A 1 275 ? -13.969 -9.920 11.231 1.00 94.44 275 ASP A N 1
ATOM 2004 C CA . ASP A 1 275 ? -13.266 -9.479 10.030 1.00 94.44 275 ASP A CA 1
ATOM 2005 C C . ASP A 1 275 ? -13.371 -7.961 9.840 1.00 94.44 275 ASP A C 1
ATOM 2007 O O . ASP A 1 275 ? -14.464 -7.389 9.742 1.00 94.44 275 ASP A O 1
ATOM 2011 N N . VAL A 1 276 ? -12.216 -7.317 9.706 1.00 94.50 276 VAL A N 1
ATOM 2012 C CA . VAL A 1 276 ? -12.054 -5.904 9.361 1.00 94.50 276 VAL A CA 1
ATOM 2013 C C . VAL A 1 276 ? -11.362 -5.823 8.010 1.00 94.50 276 VAL A C 1
ATOM 2015 O O . VAL A 1 276 ? -10.266 -6.358 7.829 1.00 94.50 276 VAL A O 1
ATOM 2018 N N . ALA A 1 277 ? -12.013 -5.193 7.033 1.00 92.25 277 ALA A N 1
ATOM 2019 C CA . ALA A 1 277 ? -11.486 -5.080 5.677 1.00 92.25 277 ALA A CA 1
ATOM 2020 C C . ALA A 1 277 ? -10.185 -4.248 5.625 1.00 92.25 277 ALA A C 1
ATOM 2022 O O . ALA A 1 277 ? -9.925 -3.472 6.547 1.00 92.25 277 ALA A O 1
ATOM 2023 N N . PRO A 1 278 ? -9.356 -4.407 4.572 1.00 88.94 278 PRO A N 1
ATOM 2024 C CA . PRO A 1 278 ? -8.223 -3.517 4.334 1.00 88.94 278 PRO A CA 1
ATOM 2025 C C . PRO A 1 278 ? -8.664 -2.052 4.339 1.00 88.94 278 PRO A C 1
ATOM 2027 O O . PRO A 1 278 ? -9.666 -1.717 3.703 1.00 88.94 278 PRO A O 1
ATOM 2030 N N . LEU A 1 279 ? -7.903 -1.188 5.012 1.00 87.31 279 LEU A N 1
ATOM 2031 C CA . LEU A 1 279 ? -8.172 0.253 5.136 1.00 87.31 279 LEU A CA 1
ATOM 2032 C C . LEU A 1 279 ? -9.513 0.598 5.816 1.00 87.31 279 LEU A C 1
ATOM 2034 O O . LEU A 1 279 ? -10.035 1.704 5.643 1.00 87.31 279 LEU A O 1
ATOM 2038 N N . ASP A 1 280 ? -10.065 -0.333 6.596 1.00 93.50 280 ASP A N 1
ATOM 2039 C CA . ASP A 1 280 ? -11.305 -0.166 7.356 1.00 93.50 280 ASP A CA 1
ATOM 2040 C C . ASP A 1 280 ? -11.047 -0.162 8.874 1.00 93.50 280 ASP A C 1
ATOM 2042 O O . ASP A 1 280 ? -9.918 -0.356 9.340 1.00 93.50 280 ASP A O 1
ATOM 2046 N N . ALA A 1 281 ? -12.087 0.096 9.667 1.00 96.50 281 ALA A N 1
ATOM 2047 C CA . ALA A 1 281 ? -11.989 0.163 11.117 1.00 96.50 281 ALA A CA 1
ATOM 2048 C C . ALA A 1 281 ? -13.230 -0.375 11.846 1.00 96.50 281 ALA A C 1
ATOM 2050 O O . ALA A 1 281 ? -14.355 -0.300 11.352 1.00 96.50 281 ALA A O 1
ATOM 2051 N N . ARG A 1 282 ? -13.027 -0.846 13.080 1.00 97.62 282 ARG A N 1
ATOM 2052 C CA . ARG A 1 282 ? -14.097 -1.135 14.047 1.00 97.62 282 ARG A CA 1
ATOM 2053 C C . ARG A 1 282 ? -14.058 -0.096 15.147 1.00 97.62 282 ARG A C 1
ATOM 2055 O O . ARG A 1 282 ? -13.029 0.058 15.797 1.00 97.62 282 ARG A O 1
ATOM 2062 N N . PHE A 1 283 ? -15.171 0.599 15.350 1.00 98.25 283 PHE A N 1
ATOM 2063 C CA . PHE A 1 283 ? -15.288 1.618 16.383 1.00 98.25 283 PHE A CA 1
ATOM 2064 C C . PHE A 1 283 ? -16.399 1.222 17.343 1.00 98.25 283 PHE A C 1
ATOM 2066 O O . PHE A 1 283 ? -17.562 1.160 16.949 1.00 98.25 283 PHE A O 1
ATOM 2073 N N . VAL A 1 284 ? -16.035 0.913 18.583 1.00 98.62 284 VAL A N 1
ATOM 2074 C CA . VAL A 1 284 ? -16.948 0.335 19.571 1.00 98.62 284 VAL A CA 1
ATOM 2075 C C . VAL A 1 284 ? -16.832 1.035 20.919 1.00 98.62 284 VAL A C 1
ATOM 2077 O O . VAL A 1 284 ? -15.822 1.671 21.224 1.00 98.62 284 VAL A O 1
ATOM 2080 N N . VAL A 1 285 ? -17.866 0.894 21.744 1.00 98.56 285 VAL A N 1
ATOM 2081 C CA . VAL A 1 285 ? -17.864 1.293 23.154 1.00 98.56 285 VAL A CA 1
ATOM 2082 C C . VAL A 1 285 ? -18.109 0.067 24.018 1.00 98.56 285 VAL A C 1
ATOM 2084 O O . VAL A 1 285 ? -19.115 -0.622 23.860 1.00 98.56 285 VAL A O 1
ATOM 2087 N N . PHE A 1 286 ? -17.198 -0.166 24.953 1.00 98.50 286 PHE A N 1
ATOM 2088 C CA . PHE A 1 286 ? -17.330 -1.134 26.029 1.00 98.50 286 PHE A CA 1
ATOM 2089 C C . PHE A 1 286 ? -17.990 -0.460 27.231 1.00 98.50 286 PHE A C 1
ATOM 2091 O O . PHE A 1 286 ? -17.623 0.662 27.585 1.00 98.50 286 PHE A O 1
ATOM 2098 N N . THR A 1 287 ? -18.954 -1.136 27.852 1.00 97.81 287 THR A N 1
ATOM 2099 C CA . THR A 1 287 ? -19.598 -0.694 29.099 1.00 97.81 287 THR A CA 1
ATOM 2100 C C . THR A 1 287 ? -19.543 -1.818 30.125 1.00 97.81 287 THR A C 1
ATOM 2102 O O . THR A 1 287 ? -20.012 -2.928 29.855 1.00 97.81 287 THR A O 1
ATOM 2105 N N . GLU A 1 288 ? -18.947 -1.535 31.280 1.00 95.81 288 GLU A N 1
ATOM 2106 C CA . GLU A 1 288 ? -18.899 -2.452 32.417 1.00 95.81 288 GLU A CA 1
ATOM 2107 C C . GLU A 1 288 ? -20.302 -2.669 33.013 1.00 95.81 288 GLU A C 1
ATOM 2109 O O . GLU A 1 288 ? -21.119 -1.742 33.021 1.00 95.81 288 GLU A O 1
ATOM 2114 N N . PRO A 1 289 ? -20.605 -3.871 33.537 1.00 93.69 289 PRO A N 1
ATOM 2115 C CA . PRO A 1 289 ? -21.800 -4.087 34.342 1.00 93.69 289 PRO A CA 1
ATOM 2116 C C . PRO A 1 289 ? -21.808 -3.115 35.527 1.00 93.69 289 PRO A C 1
ATOM 2118 O O . PRO A 1 289 ? -20.799 -2.974 36.216 1.00 93.69 289 PRO A O 1
ATOM 2121 N N . SER A 1 290 ? -22.936 -2.449 35.786 1.00 88.38 290 SER A N 1
ATOM 2122 C CA . SER A 1 290 ? -23.051 -1.547 36.935 1.00 88.38 290 SER A CA 1
ATOM 2123 C C . SER A 1 290 ? -22.808 -2.314 38.237 1.00 88.38 290 S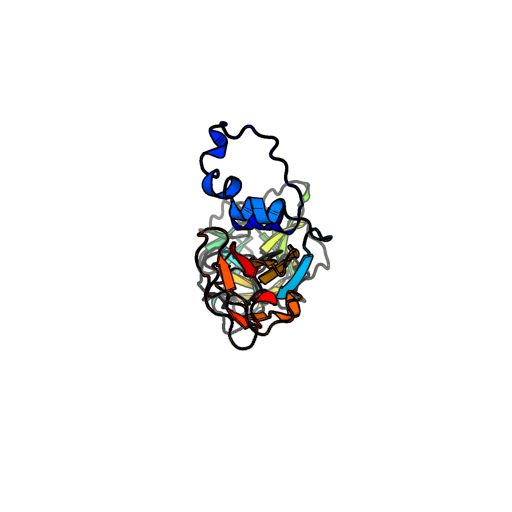ER A C 1
ATOM 2125 O O . SER A 1 290 ? -23.488 -3.310 38.498 1.00 88.38 290 SER A O 1
ATOM 2127 N N . SER A 1 291 ? -21.906 -1.818 39.085 1.00 78.44 291 SER A N 1
ATOM 2128 C CA . SER A 1 291 ? -21.676 -2.350 40.438 1.00 78.44 291 SER A CA 1
ATOM 2129 C C . SER A 1 291 ? -22.928 -2.318 41.320 1.00 78.44 291 SER A C 1
ATOM 2131 O O . SER A 1 291 ? -23.023 -3.068 42.286 1.00 78.44 291 SER A O 1
ATOM 2133 N N . ASP A 1 292 ? -23.904 -1.487 40.959 1.00 77.88 292 ASP A N 1
ATOM 2134 C CA . ASP A 1 292 ? -25.098 -1.191 41.756 1.00 77.88 292 ASP A CA 1
ATOM 2135 C C . ASP A 1 292 ? -26.171 -2.298 41.688 1.00 77.88 292 ASP A C 1
ATOM 2137 O O . ASP A 1 292 ? -27.246 -2.163 42.267 1.00 77.88 292 ASP A O 1
ATOM 2141 N N . GLY A 1 293 ? -25.891 -3.401 40.983 1.00 57.78 293 GLY A N 1
ATOM 2142 C CA . GLY A 1 293 ? -26.787 -4.553 40.836 1.00 57.78 293 GLY A CA 1
ATOM 2143 C C . GLY A 1 293 ? -26.613 -5.664 41.878 1.00 57.78 293 GLY A C 1
ATOM 2144 O O . GLY A 1 293 ? -27.294 -6.682 41.773 1.00 57.78 293 GLY A O 1
ATOM 2145 N N . VAL A 1 294 ? -25.719 -5.510 42.861 1.00 54.09 294 VAL A N 1
ATOM 2146 C CA . VAL A 1 294 ? -25.655 -6.423 44.015 1.00 54.09 294 VAL A CA 1
ATOM 2147 C C . VAL A 1 294 ? -26.622 -5.907 45.082 1.00 54.09 294 VAL A C 1
ATOM 2149 O O . VAL A 1 294 ? -26.232 -5.154 45.973 1.00 54.09 294 VAL A O 1
ATOM 2152 N N . ALA A 1 295 ? -27.896 -6.273 44.932 1.00 42.41 295 ALA A N 1
ATOM 2153 C CA . ALA A 1 295 ? -28.909 -6.196 45.984 1.00 42.41 295 ALA A CA 1
ATOM 2154 C C . ALA A 1 295 ? -28.988 -7.529 46.740 1.00 42.41 295 ALA A C 1
ATOM 2156 O O . ALA A 1 295 ? -28.884 -8.585 46.072 1.00 42.41 295 ALA A O 1
#

Sequence (295 aa):
TRAHFASFAIVSSPLVLSIHPSDEILAPILDTIGNKRALEVNQAWAGHPGSLVRTLPPATPPARPVVPGPAVVGVECDSTDTTQLGWKYDSHSGALRRGGLCLSTDGFDLPLNLFACNNASTHQNFTYDAAGGLIHVLAPAPVKLYPGCVQVAADTQKSAAAVKVDVYRCEPGNAAQQFEMDGTGLLRTRQGGQCLAGRDRYDPPPVNVAGVQLWAKPLGGGRTAALLINGGGLRTSADVTLKELNISSTSATVTDVWSGLDAGPVSGGVWQTGDVAPLDARFVVFTEPSSDGVA

pLDDT: mean 91.37, std 9.49, range [42.41, 98.62]

Organism: NCBI:txid127549

Secondary structure (DSSP, 8-state):
-HHHHHHHHHH-SS----S-TT-GGGGGGHHHHT-HHHHHHHH--SS---EEEEEEPPPPPPPPP--EEEEEEEEE--TT-GGG---EEETTTTEEEETTEEEE-SSTTSPPEEEE--TT-GGG-EEEETTTTEEEE-S---GGGPSEEEEE---SS--SSPEEEEEEE--TT-GGGBEEE-TT--EEETTT-EEEEEESS-----TT---EEEEEEEEETTEEEEEEEE-SSS-B--EEETGGGT--SS--EEEETTT-SB----BTTEEE---B-TT-EEEEEEEPPPGGG--

Foldseek 3Di:
DLQVLLVCLQQAAADDDPDDCPPPVCVVPCLRNVQPLSNLSNNFDPPHSWDWLDFDDADDPPDDDFAFAWFKWKAQDDPVRPQQFAWDQDQVLQFTDHPQWTWFQVPQVAFITTDHDDSPDLRRHWDADQVQQWTFRRDPDDPQFPRWTWFQPDDVDPDRATTGIHIHRDDRPPQRRHWDADPRRRIARPPSSITMGGGRYHDDDPPPQRAWIKMKDDRDPQKMKIKTFHSHQAKDKDKDACVSNVRPDQWWFKAFSSVRDTQDTRDRRIDMNPIAGHRGMTIIMTHDDDPVPPD